Protein AF-K2LI45-F1 (afdb_monomer)

Radius of gyration: 27.93 Å; Cα contacts (8 Å, |Δi|>4): 278; chains: 1; bounding box: 82×64×70 Å

Organism: NCBI:txid391937

Structure (mmCIF, N/CA/C/O backbone):
data_AF-K2LI45-F1
#
_entry.id   AF-K2LI45-F1
#
loop_
_atom_site.group_PDB
_atom_site.id
_atom_site.type_symbol
_atom_site.label_atom_id
_atom_site.label_alt_id
_atom_site.label_comp_id
_atom_site.label_asym_id
_atom_site.label_entity_id
_atom_site.label_seq_id
_atom_site.pdbx_PDB_ins_code
_atom_site.Cartn_x
_atom_site.Cartn_y
_atom_site.Cartn_z
_atom_site.occupancy
_atom_site.B_iso_or_equiv
_atom_site.auth_seq_id
_atom_site.auth_comp_id
_atom_site.auth_asym_id
_atom_site.auth_atom_id
_atom_site.pdbx_PDB_model_num
ATOM 1 N N . MET A 1 1 ? 43.483 -13.822 -8.478 1.00 42.50 1 MET A N 1
ATOM 2 C CA . MET A 1 1 ? 43.688 -13.725 -7.018 1.00 42.50 1 MET A CA 1
ATOM 3 C C . MET A 1 1 ? 42.742 -12.624 -6.559 1.00 42.50 1 MET A C 1
ATOM 5 O O . MET A 1 1 ? 42.928 -11.508 -7.002 1.00 42.50 1 MET A O 1
ATOM 9 N N . ASP A 1 2 ? 41.625 -12.842 -5.879 1.00 36.06 2 ASP A N 1
ATOM 10 C CA . ASP A 1 2 ? 41.188 -13.975 -5.076 1.00 36.06 2 ASP A CA 1
ATOM 11 C C . ASP A 1 2 ? 39.650 -14.062 -5.141 1.00 36.06 2 ASP A C 1
ATOM 13 O O . ASP A 1 2 ? 38.959 -13.044 -5.095 1.00 36.06 2 ASP A O 1
ATOM 17 N N . ARG A 1 3 ? 39.119 -15.267 -5.351 1.00 42.50 3 ARG A N 1
ATOM 18 C CA . ARG A 1 3 ? 37.714 -15.542 -5.699 1.00 42.50 3 ARG A CA 1
ATOM 19 C C . ARG A 1 3 ? 37.181 -16.579 -4.716 1.00 42.50 3 ARG A C 1
ATOM 21 O O . ARG A 1 3 ? 36.898 -17.698 -5.115 1.00 42.50 3 ARG A O 1
ATOM 28 N N . GLN A 1 4 ? 37.097 -16.236 -3.434 1.00 45.12 4 GLN A N 1
ATOM 29 C CA . GLN A 1 4 ? 36.598 -17.133 -2.386 1.00 45.12 4 GLN A CA 1
ATOM 30 C C . GLN A 1 4 ? 36.181 -16.311 -1.163 1.00 45.12 4 GLN A C 1
ATOM 32 O O . GLN A 1 4 ? 37.028 -15.956 -0.357 1.00 45.12 4 GLN A O 1
ATOM 37 N N . THR A 1 5 ? 34.894 -15.953 -1.061 1.00 46.25 5 THR A N 1
ATOM 38 C CA . THR A 1 5 ? 34.147 -15.660 0.193 1.00 46.25 5 THR A CA 1
ATOM 39 C C . THR A 1 5 ? 32.816 -14.983 -0.146 1.00 46.25 5 THR A C 1
ATOM 41 O O . THR A 1 5 ? 32.661 -13.782 0.025 1.00 46.25 5 THR A O 1
ATOM 44 N N . ARG A 1 6 ? 31.839 -15.735 -0.673 1.00 42.12 6 ARG A N 1
ATOM 45 C CA . ARG A 1 6 ? 30.402 -15.362 -0.657 1.00 42.12 6 ARG A CA 1
ATOM 46 C C . ARG A 1 6 ? 29.545 -16.529 -1.157 1.00 42.12 6 ARG A C 1
ATOM 48 O O . ARG A 1 6 ? 28.878 -16.461 -2.177 1.00 42.12 6 ARG A O 1
ATOM 55 N N . THR A 1 7 ? 29.595 -17.634 -0.425 1.00 41.12 7 THR A N 1
ATOM 56 C CA . THR A 1 7 ? 28.700 -18.787 -0.606 1.00 41.12 7 THR A CA 1
ATOM 57 C C . THR A 1 7 ? 28.391 -19.383 0.764 1.00 41.12 7 THR A C 1
ATOM 59 O O . THR A 1 7 ? 28.835 -20.474 1.098 1.00 41.12 7 THR A O 1
ATOM 62 N N . ALA A 1 8 ? 27.670 -18.637 1.601 1.00 38.12 8 ALA A N 1
ATOM 63 C CA . ALA A 1 8 ? 27.188 -19.142 2.886 1.00 38.12 8 ALA A CA 1
ATOM 64 C C . ALA A 1 8 ? 25.948 -18.365 3.358 1.00 38.12 8 ALA A C 1
ATOM 66 O O . ALA A 1 8 ? 26.015 -17.612 4.321 1.00 38.12 8 ALA A O 1
ATOM 67 N N . SER A 1 9 ? 24.815 -18.514 2.667 1.00 48.66 9 SER A N 1
ATOM 68 C CA . SER A 1 9 ? 23.511 -18.089 3.221 1.00 48.66 9 SER A CA 1
ATOM 69 C C . SER A 1 9 ? 22.272 -18.743 2.586 1.00 48.66 9 SER A C 1
ATOM 71 O O . SER A 1 9 ? 21.160 -18.464 3.018 1.00 48.66 9 SER A O 1
ATOM 73 N N . ALA A 1 10 ? 22.413 -19.664 1.623 1.00 40.25 10 ALA A N 1
ATOM 74 C CA . ALA A 1 10 ? 21.271 -20.192 0.858 1.00 40.25 10 ALA A CA 1
ATOM 75 C C . ALA A 1 10 ? 20.815 -21.627 1.217 1.00 40.25 10 ALA A C 1
ATOM 77 O O . ALA A 1 10 ? 19.995 -22.201 0.504 1.00 40.25 10 ALA A O 1
ATOM 78 N N . GLN A 1 11 ? 21.303 -22.248 2.297 1.00 42.19 11 GLN A N 1
ATOM 79 C CA . GLN A 1 11 ? 20.979 -23.655 2.602 1.00 42.19 11 GLN A CA 1
ATOM 80 C C . GLN A 1 11 ? 20.670 -23.917 4.083 1.00 42.19 11 GLN A C 1
ATOM 82 O O . GLN A 1 11 ? 21.385 -24.665 4.741 1.00 42.19 11 GLN A O 1
ATOM 87 N N . THR A 1 12 ? 19.556 -23.383 4.602 1.00 43.78 12 THR A N 1
ATOM 88 C CA . THR A 1 12 ? 19.049 -23.849 5.915 1.00 43.78 12 THR A CA 1
ATOM 89 C C . THR A 1 12 ? 17.526 -23.831 6.106 1.00 43.78 12 THR A C 1
ATOM 91 O O . THR A 1 12 ? 17.060 -23.916 7.236 1.00 43.78 12 THR A O 1
ATOM 94 N N . TRP A 1 13 ? 16.718 -23.817 5.037 1.00 38.09 13 TRP A N 1
ATOM 95 C CA . TRP A 1 13 ? 15.240 -23.807 5.145 1.00 38.09 13 TRP A CA 1
ATOM 96 C C . TRP A 1 13 ? 14.537 -25.134 4.807 1.00 38.09 13 TRP A C 1
ATOM 98 O O . TRP A 1 13 ? 13.330 -25.178 4.588 1.00 38.09 13 TRP A O 1
ATOM 108 N N . ARG A 1 14 ? 15.256 -26.262 4.809 1.00 48.00 14 ARG A N 1
ATOM 109 C CA . ARG A 1 14 ? 14.656 -27.602 4.670 1.00 48.00 14 ARG A CA 1
ATOM 110 C C . ARG A 1 14 ? 15.162 -28.531 5.761 1.00 48.00 14 ARG A C 1
ATOM 112 O O . ARG A 1 14 ? 16.164 -29.203 5.551 1.00 48.00 14 ARG A O 1
ATOM 119 N N . ARG A 1 15 ? 14.474 -28.564 6.907 1.00 47.09 15 ARG A N 1
ATOM 120 C CA . ARG A 1 15 ? 14.359 -29.711 7.840 1.00 47.09 15 ARG A CA 1
ATOM 121 C C . ARG A 1 15 ? 13.670 -29.246 9.124 1.00 47.09 15 ARG A C 1
ATOM 123 O O . ARG A 1 15 ? 14.333 -28.731 10.014 1.00 47.09 15 ARG A O 1
ATOM 130 N N . ARG A 1 16 ? 12.352 -29.457 9.210 1.00 46.34 16 ARG A N 1
ATOM 131 C CA . ARG A 1 16 ? 11.598 -29.774 10.445 1.00 46.34 16 ARG A CA 1
ATOM 132 C C . ARG A 1 16 ? 10.117 -29.995 10.101 1.00 46.34 16 ARG A C 1
ATOM 134 O O . ARG A 1 16 ? 9.239 -29.249 10.502 1.00 46.34 16 ARG A O 1
ATOM 141 N N . ALA A 1 17 ? 9.850 -31.053 9.341 1.00 43.34 17 ALA A N 1
ATOM 142 C CA . ALA A 1 17 ? 8.551 -31.719 9.350 1.00 43.34 17 ALA A CA 1
ATOM 143 C C . ALA A 1 17 ? 8.775 -33.051 10.068 1.00 43.34 17 ALA A C 1
ATOM 145 O O . ALA A 1 17 ? 9.397 -33.960 9.525 1.00 43.34 17 ALA A O 1
ATOM 146 N N . GLY A 1 18 ? 8.397 -33.109 11.342 1.00 44.03 18 GLY A N 1
ATOM 147 C CA . GLY A 1 18 ? 8.717 -34.234 12.214 1.00 44.03 18 GLY A CA 1
ATOM 148 C C . GLY A 1 18 ? 8.020 -34.120 13.560 1.00 44.03 18 GLY A C 1
ATOM 149 O O . GLY A 1 18 ? 8.682 -34.028 14.585 1.00 44.03 18 GLY A O 1
ATOM 150 N N . LEU A 1 19 ? 6.688 -34.104 13.549 1.00 42.94 19 LEU A N 1
ATOM 151 C CA . LEU A 1 19 ? 5.857 -34.333 14.733 1.00 42.94 19 LEU A CA 1
ATOM 152 C C . LEU A 1 19 ? 4.741 -35.314 14.351 1.00 42.94 19 LEU A C 1
ATOM 154 O O . LEU A 1 19 ? 3.604 -34.937 14.101 1.00 42.94 19 LEU A O 1
ATOM 158 N N . SER A 1 20 ? 5.100 -36.595 14.258 1.00 48.91 20 SER A N 1
ATOM 159 C CA . SER A 1 20 ? 4.149 -37.705 14.366 1.00 48.91 20 SER A CA 1
ATOM 160 C C . SER A 1 20 ? 4.170 -38.183 15.809 1.00 48.91 20 SER A C 1
ATOM 162 O O . SER A 1 20 ? 5.209 -38.643 16.277 1.00 48.91 20 SER A O 1
ATOM 164 N N . GLY A 1 21 ? 3.048 -38.078 16.521 1.00 47.72 21 GLY A N 1
ATOM 165 C CA . GLY A 1 21 ? 2.967 -38.682 17.848 1.00 47.72 21 GLY A CA 1
ATOM 166 C C . GLY A 1 21 ? 1.869 -38.182 18.774 1.00 47.72 21 GLY A C 1
ATOM 167 O O . GLY A 1 21 ? 2.140 -38.006 19.958 1.00 47.72 21 GLY A O 1
ATOM 168 N N . THR A 1 22 ? 0.636 -37.992 18.306 1.00 45.41 22 THR A N 1
ATOM 169 C CA . THR A 1 22 ? -0.512 -37.851 19.217 1.00 45.41 22 THR A CA 1
ATOM 170 C C . THR A 1 22 ? -1.196 -39.200 19.393 1.00 45.41 22 THR A C 1
ATOM 172 O O . THR A 1 22 ? -1.846 -39.741 18.503 1.00 45.41 22 THR A O 1
ATOM 175 N N . ARG A 1 23 ? -0.974 -39.765 20.581 1.00 53.16 23 ARG A N 1
ATOM 176 C CA . ARG A 1 23 ? -1.551 -41.013 21.077 1.00 53.16 23 ARG A CA 1
ATOM 177 C C . ARG A 1 23 ? -3.076 -40.884 21.144 1.00 53.16 23 ARG A C 1
ATOM 179 O O . ARG A 1 23 ? -3.597 -39.972 21.780 1.00 53.16 23 ARG A O 1
ATOM 186 N N . LEU A 1 24 ? -3.775 -41.829 20.519 1.00 50.62 24 LEU A N 1
ATOM 187 C CA . LEU A 1 24 ? -5.219 -42.026 20.639 1.00 50.62 24 LEU A CA 1
ATOM 188 C C . LEU A 1 24 ? -5.569 -42.404 22.086 1.00 50.62 24 LEU A C 1
ATOM 190 O O . LEU A 1 24 ? -5.305 -43.524 22.526 1.00 50.62 24 LEU A O 1
ATOM 194 N N . PHE A 1 25 ? -6.190 -41.485 22.826 1.00 42.28 25 PHE A N 1
ATOM 195 C CA . PHE A 1 25 ? -6.854 -41.817 24.084 1.00 42.28 25 PHE A CA 1
ATOM 196 C C . PHE A 1 25 ? -8.149 -42.576 23.784 1.00 42.28 25 PHE A C 1
ATOM 198 O O . PHE A 1 25 ? -9.165 -42.017 23.374 1.00 42.28 25 PHE A O 1
ATOM 205 N N . ARG A 1 26 ? -8.091 -43.893 23.986 1.00 47.94 26 ARG A N 1
ATOM 206 C CA . ARG A 1 26 ? -9.226 -44.813 23.929 1.00 47.94 26 ARG A CA 1
ATOM 207 C C . ARG A 1 26 ? -10.028 -44.664 25.225 1.00 47.94 26 ARG A C 1
ATOM 209 O O . ARG A 1 26 ? -9.699 -45.277 26.236 1.00 47.94 26 ARG A O 1
ATOM 216 N N . CYS A 1 27 ? -11.061 -43.828 25.209 1.00 43.53 27 CYS A N 1
ATOM 217 C CA . CYS A 1 27 ? -11.988 -43.715 26.332 1.00 43.53 27 CYS A CA 1
ATOM 218 C C . CYS A 1 27 ? -12.948 -44.917 26.301 1.00 43.53 27 CYS A C 1
ATOM 220 O O . CYS A 1 27 ? -13.800 -45.033 25.419 1.00 43.53 27 CYS A O 1
ATOM 222 N N . SER A 1 28 ? -12.744 -45.860 27.222 1.00 50.03 28 SER A N 1
ATOM 223 C CA . SER A 1 28 ? -13.580 -47.048 27.388 1.00 50.03 28 SER A CA 1
ATOM 224 C C . SER A 1 28 ? -14.873 -46.677 28.119 1.00 50.03 28 SER A C 1
ATOM 226 O O . SER A 1 28 ? -14.850 -46.153 29.229 1.00 50.03 28 SER A O 1
ATOM 228 N N . ARG A 1 29 ? -16.022 -46.942 27.488 1.00 44.72 29 ARG A N 1
ATOM 229 C CA . ARG A 1 29 ? -17.333 -46.889 28.145 1.00 44.72 29 ARG A CA 1
ATOM 230 C C . ARG A 1 29 ? -17.524 -48.190 28.924 1.00 44.72 29 ARG A C 1
ATOM 232 O O . ARG A 1 29 ? -17.578 -49.253 28.312 1.00 44.72 29 ARG A O 1
ATOM 239 N N . ARG A 1 30 ? -17.643 -48.110 30.252 1.00 52.34 30 ARG A N 1
ATOM 240 C CA . ARG A 1 30 ? -18.268 -49.166 31.062 1.00 52.34 30 ARG A CA 1
ATOM 241 C C . ARG A 1 30 ? -19.729 -48.805 31.307 1.00 52.34 30 ARG A C 1
ATOM 243 O O . ARG A 1 30 ? -20.032 -47.686 31.714 1.00 52.34 30 ARG A O 1
ATOM 250 N N . ALA A 1 31 ? -20.584 -49.781 31.018 1.00 46.19 31 ALA A N 1
ATOM 251 C CA . ALA A 1 31 ? -21.975 -49.885 31.441 1.00 46.19 31 ALA A CA 1
ATOM 252 C C . ALA A 1 31 ? -22.067 -49.672 32.967 1.00 46.19 31 ALA A C 1
ATOM 254 O O . ALA A 1 31 ? -21.177 -50.093 33.700 1.00 46.19 31 ALA A O 1
ATOM 255 N N . ALA A 1 32 ? -22.941 -48.772 33.415 1.00 47.94 32 ALA A N 1
ATOM 256 C CA . ALA A 1 32 ? -24.288 -49.072 33.905 1.00 47.94 32 ALA A CA 1
ATOM 257 C C . ALA A 1 32 ? -24.275 -50.007 35.120 1.00 47.94 32 ALA A C 1
ATOM 259 O O . ALA A 1 32 ? -24.085 -51.204 34.968 1.00 47.94 32 ALA A O 1
ATOM 260 N N . ASP A 1 33 ? -24.560 -49.435 36.289 1.00 43.50 33 ASP A N 1
ATOM 261 C CA . ASP A 1 33 ? -25.320 -50.128 37.320 1.00 43.50 33 ASP A CA 1
ATOM 262 C C . ASP A 1 33 ? -26.310 -49.159 37.963 1.00 43.50 33 ASP A C 1
ATOM 264 O O . ASP A 1 33 ? -26.004 -48.005 38.278 1.00 43.50 33 ASP A O 1
ATOM 268 N N . ALA A 1 34 ? -27.541 -49.651 38.053 1.00 50.59 34 ALA A N 1
ATOM 269 C CA . ALA A 1 34 ? -28.708 -48.987 38.586 1.00 50.59 34 ALA A CA 1
ATOM 270 C C . ALA A 1 34 ? -28.674 -48.997 40.119 1.00 50.59 34 ALA A C 1
ATOM 272 O O . ALA A 1 34 ? -28.373 -50.009 40.745 1.00 50.59 34 ALA A O 1
ATOM 273 N N . GLY A 1 35 ? -29.050 -47.874 40.723 1.00 38.34 35 GLY A N 1
ATOM 274 C CA . GLY A 1 35 ? -29.193 -47.742 42.168 1.00 38.34 35 GLY A CA 1
ATOM 275 C C . GLY A 1 35 ? -30.259 -46.712 42.495 1.00 38.34 35 GLY A C 1
ATOM 276 O O . GLY A 1 35 ? -29.967 -45.538 42.705 1.00 38.34 35 GLY A O 1
ATOM 277 N N . SER A 1 36 ? -31.507 -47.167 42.488 1.00 54.53 36 SER A N 1
ATOM 278 C CA . SER A 1 36 ? -32.697 -46.429 42.895 1.00 54.53 36 SER A CA 1
ATOM 279 C C . SER A 1 36 ? -32.570 -45.893 44.322 1.00 54.53 36 SER A C 1
ATOM 281 O O . SER A 1 36 ? -32.442 -46.663 45.270 1.00 54.53 36 SER A O 1
ATOM 283 N N . ALA A 1 37 ? -32.700 -44.578 44.487 1.00 46.81 37 ALA A N 1
ATOM 284 C CA . ALA A 1 37 ? -33.106 -43.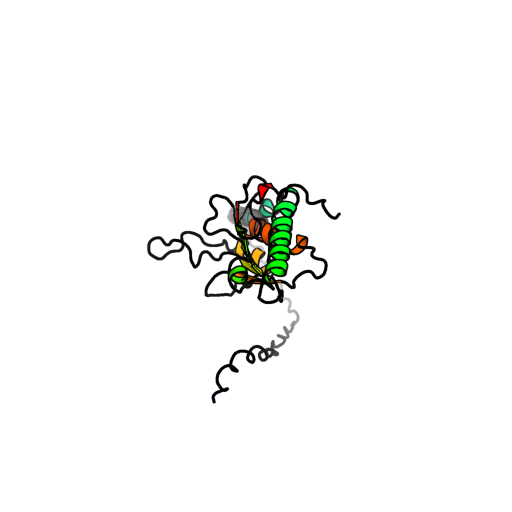974 45.751 1.00 46.81 37 ALA A CA 1
ATOM 285 C C . ALA A 1 37 ? -33.827 -42.649 45.479 1.00 46.81 37 ALA A C 1
ATOM 287 O O . ALA A 1 37 ? -33.230 -41.574 45.425 1.00 46.81 37 ALA A O 1
ATOM 288 N N . THR A 1 38 ? -35.142 -42.732 45.309 1.00 50.00 38 THR A N 1
ATOM 289 C CA . THR A 1 38 ? -36.057 -41.592 45.330 1.00 50.00 38 THR A CA 1
ATOM 290 C C . THR A 1 38 ? -36.029 -40.964 46.724 1.00 50.00 38 THR A C 1
ATOM 292 O O . THR A 1 38 ? -36.764 -41.363 47.624 1.00 50.00 38 THR A O 1
ATOM 295 N N . ARG A 1 39 ? -35.174 -39.955 46.923 1.00 50.12 39 ARG A N 1
ATOM 296 C CA . ARG A 1 39 ? -35.353 -38.977 48.001 1.00 50.12 39 ARG A CA 1
ATOM 297 C C . ARG A 1 39 ? -36.056 -37.762 47.424 1.00 50.12 39 ARG A C 1
ATOM 299 O O . ARG A 1 39 ? -35.480 -37.004 46.650 1.00 50.12 39 ARG A O 1
ATOM 306 N N . VAL A 1 40 ? -37.306 -37.579 47.832 1.00 52.41 40 VAL A N 1
ATOM 307 C CA . VAL A 1 40 ? -38.058 -36.340 47.627 1.00 52.41 40 VAL A CA 1
ATOM 308 C C . VAL A 1 40 ? -37.400 -35.261 48.490 1.00 52.41 40 VAL A C 1
ATOM 310 O O . VAL A 1 40 ? -37.706 -35.107 49.671 1.00 52.41 40 VAL A O 1
ATOM 313 N N . ALA A 1 41 ? -36.433 -34.548 47.914 1.00 49.97 41 ALA A N 1
ATOM 314 C CA . ALA A 1 41 ? -35.865 -33.357 48.521 1.00 49.97 41 ALA A CA 1
ATOM 315 C C . ALA A 1 41 ? -36.888 -32.223 48.395 1.00 49.97 41 ALA A C 1
ATOM 317 O O . ALA A 1 41 ? -37.203 -31.762 47.298 1.00 49.97 41 ALA A O 1
ATOM 318 N N . ARG A 1 42 ? -37.431 -31.791 49.538 1.00 52.75 42 ARG A N 1
ATOM 319 C CA . ARG A 1 42 ? -38.238 -30.572 49.645 1.00 52.75 42 ARG A CA 1
ATOM 320 C C . ARG A 1 42 ? -37.449 -29.404 49.049 1.00 52.75 42 ARG A C 1
ATOM 322 O O . ARG A 1 42 ? -36.346 -29.105 49.500 1.00 52.75 42 ARG A O 1
ATOM 329 N N . ALA A 1 43 ? -38.031 -28.758 48.043 1.00 47.25 43 ALA A N 1
ATOM 330 C CA . ALA A 1 43 ? -37.485 -27.569 47.411 1.00 47.25 43 ALA A CA 1
ATOM 331 C C . ALA A 1 43 ? -37.364 -26.438 48.443 1.00 47.25 43 ALA A C 1
ATOM 333 O O . ALA A 1 43 ? -38.361 -25.864 48.879 1.00 47.25 43 ALA A O 1
ATOM 334 N N . ALA A 1 44 ? -36.129 -26.125 48.832 1.00 51.38 44 ALA A N 1
ATOM 335 C CA . ALA A 1 44 ? -35.824 -24.911 49.568 1.00 51.38 44 ALA A CA 1
ATOM 336 C C . ALA A 1 44 ? -36.019 -23.693 48.636 1.00 51.38 44 ALA A C 1
ATOM 338 O O . ALA A 1 44 ? -35.548 -23.718 47.493 1.00 51.38 44 ALA A O 1
ATOM 339 N N . PRO A 1 45 ? -36.659 -22.601 49.092 1.00 44.94 45 PRO A N 1
ATOM 340 C CA . PRO A 1 45 ? -37.028 -21.452 48.253 1.00 44.94 45 PRO A CA 1
ATOM 341 C C . PRO A 1 45 ? -35.848 -20.566 47.783 1.00 44.94 45 PRO A C 1
ATOM 343 O O . PRO A 1 45 ? -36.067 -19.475 47.264 1.00 44.94 45 PRO A O 1
ATOM 346 N N . GLY A 1 46 ? -34.593 -21.016 47.909 1.00 45.53 46 GLY A N 1
ATOM 347 C CA . GLY A 1 46 ? -33.394 -20.240 47.551 1.00 45.53 46 GLY A CA 1
ATOM 348 C C . GLY A 1 46 ? -32.902 -20.384 46.102 1.00 45.53 46 GLY A C 1
ATOM 349 O O . GLY A 1 46 ? -32.186 -19.515 45.610 1.00 45.53 46 GLY A O 1
ATOM 350 N N . PHE A 1 47 ? -33.293 -21.441 45.381 1.00 47.03 47 PHE A N 1
ATOM 351 C CA . PHE A 1 47 ? -32.675 -21.786 44.086 1.00 47.03 47 PHE A CA 1
ATOM 352 C C . PHE A 1 47 ? -33.160 -20.968 42.878 1.00 47.03 47 PHE A C 1
ATOM 354 O O . PHE A 1 47 ? -32.514 -20.977 41.832 1.00 47.03 47 PHE A O 1
ATOM 361 N N . ARG A 1 48 ? -34.260 -20.212 43.001 1.00 49.00 48 ARG A N 1
ATOM 362 C CA . ARG A 1 48 ? -34.795 -19.411 41.882 1.00 49.00 48 ARG A CA 1
ATOM 363 C C . ARG A 1 48 ? -33.971 -18.157 41.568 1.00 49.00 48 ARG A C 1
ATOM 365 O O . ARG A 1 48 ? -33.997 -17.698 40.433 1.00 49.00 48 ARG A O 1
ATOM 372 N N . ARG A 1 49 ? -33.214 -17.618 42.533 1.00 51.34 49 ARG A N 1
ATOM 373 C CA . ARG A 1 49 ? -32.391 -16.409 42.324 1.00 51.34 49 ARG A CA 1
ATOM 374 C C . ARG A 1 49 ? -31.045 -16.705 41.649 1.00 51.34 49 ARG A C 1
ATOM 376 O O . ARG A 1 49 ? -30.574 -15.892 40.867 1.00 51.34 49 ARG A O 1
ATOM 383 N N . LEU A 1 50 ? -30.466 -17.884 41.883 1.00 49.44 50 LEU A N 1
ATOM 384 C CA . LEU A 1 50 ? -29.183 -18.291 41.290 1.00 49.44 50 LEU A CA 1
ATOM 385 C C . LEU A 1 50 ? -29.294 -18.646 39.799 1.00 49.44 50 LEU A C 1
ATOM 387 O O . LEU A 1 50 ? -28.410 -18.295 39.024 1.00 49.44 50 LEU A O 1
ATOM 391 N N . ALA A 1 51 ? -30.398 -19.270 39.376 1.00 51.59 51 ALA A N 1
ATOM 392 C CA . ALA A 1 51 ? -30.620 -19.611 37.968 1.00 51.59 51 ALA A CA 1
ATOM 393 C C . ALA A 1 51 ? -30.780 -18.366 37.069 1.00 51.59 51 ALA A C 1
ATOM 395 O O . ALA A 1 51 ? -30.294 -18.353 35.940 1.00 51.59 51 ALA A O 1
ATOM 396 N N . ALA A 1 52 ? -31.400 -17.298 37.587 1.00 56.22 52 ALA A N 1
ATOM 397 C CA . ALA A 1 52 ? -31.560 -16.035 36.867 1.00 56.22 52 ALA A CA 1
ATOM 398 C C . ALA A 1 52 ? -30.219 -15.303 36.657 1.00 56.22 52 ALA A C 1
ATOM 400 O O . ALA A 1 52 ? -29.973 -14.778 35.574 1.00 56.22 52 ALA A O 1
ATOM 401 N N . CYS A 1 53 ? -29.322 -15.323 37.652 1.00 54.41 53 CYS A N 1
ATOM 402 C CA . CYS A 1 53 ? -27.999 -14.699 37.532 1.00 54.41 53 CYS A CA 1
ATOM 403 C C . CYS A 1 53 ? -27.095 -15.416 36.517 1.00 54.41 53 CYS A C 1
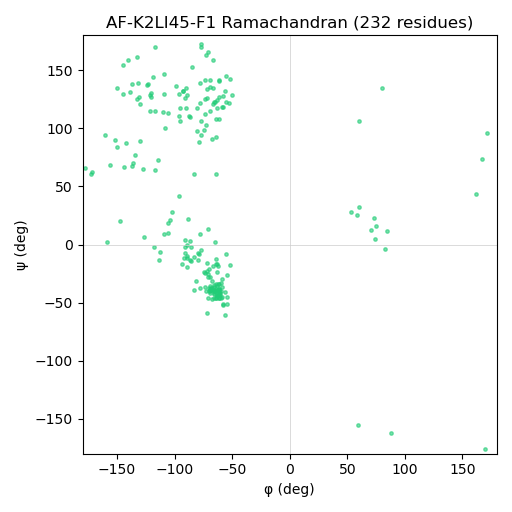ATOM 405 O O . CYS A 1 53 ? -26.370 -14.760 35.772 1.00 54.41 53 CYS A O 1
ATOM 407 N N . VAL A 1 54 ? -27.156 -16.751 36.450 1.00 60.03 54 VAL A N 1
ATOM 408 C CA . VAL A 1 54 ? -26.362 -17.539 35.489 1.00 60.03 54 VAL A CA 1
ATOM 409 C C . VAL A 1 54 ? -26.850 -17.324 34.052 1.00 60.03 54 VAL A C 1
ATOM 411 O O . VAL A 1 54 ? -26.032 -17.158 33.150 1.00 60.03 54 VAL A O 1
ATOM 414 N N . ALA A 1 55 ? -28.167 -17.253 33.833 1.00 60.00 55 ALA A N 1
ATOM 415 C CA . ALA A 1 55 ? -28.733 -16.966 32.513 1.00 60.00 55 ALA A CA 1
ATOM 416 C C . ALA A 1 55 ? -28.371 -15.554 32.011 1.00 60.00 55 ALA A C 1
ATOM 418 O O . ALA A 1 55 ? -28.057 -15.383 30.834 1.00 60.00 55 ALA A O 1
ATOM 419 N N . LEU A 1 56 ? -28.342 -14.558 32.905 1.00 60.34 56 LEU A N 1
ATOM 420 C CA . LEU A 1 56 ? -27.945 -13.189 32.562 1.00 60.34 56 LEU A CA 1
ATOM 421 C C . LEU A 1 56 ? -26.448 -13.092 32.209 1.00 60.34 56 LEU A C 1
ATOM 423 O O . LEU A 1 56 ? -26.084 -12.410 31.254 1.00 60.34 56 LEU A O 1
ATOM 427 N N . ALA A 1 57 ? -25.584 -13.815 32.930 1.00 60.47 57 ALA A N 1
ATOM 428 C CA . ALA A 1 57 ? -24.147 -13.857 32.651 1.00 60.47 57 ALA A CA 1
ATOM 429 C C . ALA A 1 57 ? -23.825 -14.516 31.294 1.00 60.47 57 ALA A C 1
ATOM 431 O O . ALA A 1 57 ? -22.971 -14.028 30.557 1.00 60.47 57 ALA A O 1
ATOM 432 N N . LEU A 1 58 ? -24.542 -15.584 30.927 1.00 59.84 58 LEU A N 1
ATOM 433 C CA . LEU A 1 58 ? -24.401 -16.241 29.620 1.00 59.84 58 LEU A CA 1
ATOM 434 C C . LEU A 1 58 ? -24.897 -15.364 28.458 1.00 59.84 58 LEU A C 1
ATOM 436 O O . LEU A 1 58 ? -24.258 -15.338 27.408 1.00 59.84 58 LEU A O 1
ATOM 440 N N . ALA A 1 59 ? -25.983 -14.606 28.649 1.00 59.78 59 ALA A N 1
ATOM 441 C CA . ALA A 1 59 ? -26.473 -13.657 27.646 1.00 59.78 59 ALA A CA 1
ATOM 442 C C . ALA A 1 59 ? -25.491 -12.491 27.413 1.00 59.78 59 ALA A C 1
ATOM 444 O O . ALA A 1 59 ? -25.298 -12.062 26.277 1.00 59.78 59 ALA A O 1
ATOM 445 N N . LEU A 1 60 ? -24.817 -12.021 28.469 1.00 59.06 60 LEU A N 1
ATOM 446 C CA . LEU A 1 60 ? -23.781 -10.991 28.364 1.00 59.06 60 LEU A CA 1
ATOM 447 C C . LEU A 1 60 ? -22.519 -11.500 27.648 1.00 59.06 60 LEU A C 1
ATOM 449 O O . LEU A 1 60 ? -21.968 -10.774 26.828 1.00 59.06 60 LEU A O 1
ATOM 453 N N . LEU A 1 61 ? -22.086 -12.749 27.869 1.00 58.34 61 LEU A N 1
ATOM 454 C CA . LEU A 1 61 ? -20.940 -13.316 27.135 1.00 58.34 61 LEU A CA 1
ATOM 455 C C . LEU A 1 61 ? -21.220 -13.523 25.634 1.00 58.34 61 LEU A C 1
ATOM 457 O O . LEU A 1 61 ? -20.309 -13.381 24.817 1.00 58.34 61 LEU A O 1
ATOM 461 N N . ALA A 1 62 ? -22.466 -13.819 25.253 1.00 56.91 62 ALA A N 1
ATOM 462 C CA . ALA A 1 62 ? -22.853 -13.946 23.846 1.00 56.91 62 ALA A CA 1
ATOM 463 C C . ALA A 1 62 ? -22.837 -12.595 23.100 1.00 56.91 62 ALA A C 1
ATOM 465 O O . ALA A 1 62 ? -22.559 -12.554 21.906 1.00 56.91 62 ALA A O 1
ATOM 466 N N . ALA A 1 63 ? -23.064 -11.477 23.798 1.00 56.25 63 ALA A N 1
ATOM 467 C CA . ALA A 1 63 ? -22.993 -10.141 23.199 1.00 56.25 63 ALA A CA 1
ATOM 468 C C . ALA A 1 63 ? -21.549 -9.662 22.941 1.00 56.25 63 ALA A C 1
ATOM 470 O O . ALA A 1 63 ? -21.327 -8.836 22.060 1.00 56.25 63 ALA A O 1
ATOM 471 N N . LEU A 1 64 ? -20.554 -10.197 23.664 1.00 56.50 64 LEU A N 1
ATOM 472 C CA . LEU A 1 64 ? -19.133 -9.864 23.466 1.00 56.50 64 LEU A CA 1
ATOM 473 C C . LEU A 1 64 ? -18.442 -10.698 22.372 1.00 56.50 64 LEU A C 1
ATOM 475 O O . LEU A 1 64 ? -17.266 -10.481 22.092 1.00 56.50 64 LEU A O 1
ATOM 479 N N . SER A 1 65 ? -19.149 -11.643 21.752 1.00 51.06 65 SER A N 1
ATOM 480 C CA . SER A 1 65 ? -18.627 -12.491 20.670 1.00 51.06 65 SER A CA 1
ATOM 481 C C . SER A 1 65 ? -19.143 -12.083 19.287 1.00 51.06 65 SER A C 1
ATOM 483 O O . SER A 1 65 ? -19.079 -12.873 18.345 1.00 51.06 65 SER A O 1
ATOM 485 N N . ALA A 1 66 ? -19.613 -10.840 19.136 1.00 54.38 66 ALA A N 1
ATOM 486 C CA . ALA A 1 66 ? -19.848 -10.273 17.817 1.00 54.38 66 ALA A CA 1
ATOM 487 C C . ALA A 1 66 ? -18.501 -10.186 17.069 1.00 54.38 66 ALA A C 1
ATOM 489 O O . ALA A 1 66 ? -17.590 -9.498 17.540 1.00 54.38 66 ALA A O 1
ATOM 490 N N . PRO A 1 67 ? -18.331 -10.888 15.934 1.00 50.25 67 PRO A N 1
ATOM 491 C CA . PRO A 1 67 ? -17.145 -10.717 15.111 1.00 50.25 67 PRO A CA 1
ATOM 492 C C . PRO A 1 67 ? -17.097 -9.262 14.632 1.00 50.25 67 PRO A C 1
ATOM 494 O O . PRO A 1 67 ? -18.138 -8.684 14.318 1.00 50.25 67 PRO A O 1
ATOM 497 N N . SER A 1 68 ? -15.901 -8.671 14.584 1.00 53.84 68 SER A N 1
ATOM 498 C CA . SER A 1 68 ? -15.628 -7.314 14.082 1.00 53.84 68 SER A CA 1
ATOM 499 C C . SER A 1 68 ? -15.938 -7.161 12.582 1.00 53.84 68 SER A C 1
ATOM 501 O O . SER A 1 68 ? -15.056 -6.844 11.790 1.00 53.84 68 SER A O 1
ATOM 503 N N . ALA A 1 69 ? -17.188 -7.372 12.172 1.00 50.34 69 ALA A N 1
ATOM 504 C CA . ALA A 1 69 ? -17.664 -7.146 10.810 1.00 50.34 69 ALA A CA 1
ATOM 505 C C . ALA A 1 69 ? -17.558 -5.663 10.404 1.00 50.34 69 ALA A C 1
ATOM 507 O O . ALA A 1 69 ? -17.385 -5.362 9.231 1.00 50.34 69 ALA A O 1
ATOM 508 N N . ALA A 1 70 ? -17.534 -4.748 11.379 1.00 51.03 70 ALA A N 1
ATOM 509 C CA . ALA A 1 70 ? -17.427 -3.307 11.153 1.00 51.03 70 ALA A CA 1
ATOM 510 C C . ALA A 1 70 ? -16.109 -2.845 10.488 1.00 51.03 70 ALA A C 1
ATOM 512 O O . ALA A 1 70 ? -16.026 -1.697 10.068 1.00 51.03 70 ALA A O 1
ATOM 513 N N . LEU A 1 71 ? -15.076 -3.697 10.400 1.00 54.06 71 LEU A N 1
ATOM 514 C CA . LEU A 1 71 ? -13.834 -3.387 9.667 1.00 54.06 71 LEU A CA 1
ATOM 515 C C . LEU A 1 71 ? -13.848 -3.858 8.204 1.00 54.06 71 LEU A C 1
ATOM 517 O O . LEU A 1 71 ? -12.948 -3.491 7.458 1.00 54.06 71 LEU A O 1
ATOM 521 N N . ALA A 1 72 ? -14.821 -4.681 7.801 1.00 58.25 72 ALA A N 1
ATOM 522 C CA . ALA A 1 72 ? -14.968 -5.131 6.415 1.00 58.25 72 ALA A CA 1
ATOM 523 C C . ALA A 1 72 ? -15.927 -4.243 5.603 1.00 58.25 72 ALA A C 1
ATOM 525 O O . ALA A 1 72 ? -15.916 -4.294 4.372 1.00 58.25 72 ALA A O 1
ATOM 526 N N . ASP A 1 73 ? -16.742 -3.431 6.280 1.00 69.62 73 ASP A N 1
ATOM 527 C CA . ASP A 1 73 ? -17.672 -2.515 5.631 1.00 69.62 73 ASP A CA 1
ATOM 528 C C . ASP A 1 73 ? -16.906 -1.448 4.831 1.00 69.62 73 ASP A C 1
ATOM 530 O O . ASP A 1 73 ? -16.078 -0.704 5.359 1.00 69.62 73 ASP A O 1
ATOM 534 N N . GLY A 1 74 ? -17.196 -1.365 3.530 1.00 86.44 74 GLY A N 1
ATOM 535 C CA . GLY A 1 74 ? -16.647 -0.339 2.640 1.00 86.44 74 GLY A CA 1
ATOM 536 C C . GLY A 1 74 ? -15.266 -0.641 2.049 1.00 86.44 74 GLY A C 1
ATOM 537 O O . GLY A 1 74 ? -14.672 0.256 1.445 1.00 86.44 74 GLY A O 1
ATOM 538 N N . ILE A 1 75 ? -14.747 -1.871 2.173 1.00 93.31 75 ILE A N 1
ATOM 539 C CA . ILE A 1 75 ? -13.486 -2.245 1.509 1.00 93.31 75 ILE A CA 1
ATOM 540 C C . ILE A 1 75 ? -13.590 -2.134 -0.014 1.00 93.31 75 ILE A C 1
ATOM 542 O O . ILE A 1 75 ? -12.654 -1.658 -0.648 1.00 93.31 75 ILE A O 1
ATOM 546 N N . ASP A 1 76 ? -14.724 -2.514 -0.600 1.00 93.81 76 ASP A N 1
ATOM 547 C CA . ASP A 1 76 ? -14.919 -2.455 -2.050 1.00 93.81 76 ASP A CA 1
ATOM 548 C C . ASP A 1 76 ? -14.905 -1.005 -2.550 1.00 93.81 76 ASP A C 1
ATOM 550 O O . ASP A 1 76 ? -14.207 -0.698 -3.514 1.00 93.81 76 ASP A O 1
ATOM 554 N N . ASP A 1 77 ? -15.556 -0.083 -1.833 1.00 93.31 77 ASP A N 1
ATOM 555 C CA . ASP A 1 77 ? -15.511 1.353 -2.140 1.00 93.31 77 ASP A CA 1
ATOM 556 C C . ASP A 1 77 ? -14.100 1.929 -1.961 1.00 93.31 77 ASP A C 1
ATOM 558 O O . ASP A 1 77 ? -13.629 2.740 -2.765 1.00 93.31 77 ASP A O 1
ATOM 562 N N . PHE A 1 78 ? -13.388 1.496 -0.914 1.00 94.56 78 PHE A N 1
ATOM 563 C CA . PHE A 1 78 ? -12.000 1.888 -0.683 1.00 94.56 78 PHE A CA 1
ATOM 564 C C . PHE A 1 78 ? -11.084 1.423 -1.823 1.00 94.56 78 PHE A C 1
ATOM 566 O O . PHE A 1 78 ? -10.248 2.201 -2.291 1.00 94.56 78 PHE A O 1
ATOM 573 N N . LEU A 1 79 ? -11.250 0.186 -2.297 1.00 95.06 79 LEU A N 1
ATOM 574 C CA . LEU A 1 79 ? -10.499 -0.357 -3.427 1.00 95.06 79 LEU A CA 1
ATOM 575 C C . LEU A 1 79 ? -10.872 0.346 -4.731 1.00 95.06 79 LEU A C 1
ATOM 577 O O . LEU A 1 79 ? -9.972 0.784 -5.447 1.00 95.06 79 LEU A O 1
ATOM 581 N N . ALA A 1 80 ? -12.162 0.526 -5.015 1.00 92.69 80 ALA A N 1
ATOM 582 C CA . ALA A 1 80 ? -12.636 1.206 -6.217 1.00 92.69 80 ALA A CA 1
ATOM 583 C C . ALA A 1 80 ? -12.061 2.627 -6.332 1.00 92.69 80 ALA A C 1
ATOM 585 O O . ALA A 1 80 ? -11.621 3.037 -7.405 1.00 92.69 80 ALA A O 1
ATOM 586 N N . ARG A 1 81 ? -11.986 3.359 -5.212 1.00 91.69 81 ARG A N 1
ATOM 587 C CA . ARG A 1 81 ? -11.438 4.721 -5.168 1.00 91.69 81 ARG A CA 1
ATOM 588 C C . ARG A 1 81 ? -9.921 4.782 -5.368 1.00 91.69 81 ARG A C 1
ATOM 590 O O . ARG A 1 81 ? -9.434 5.737 -5.966 1.00 91.69 81 ARG A O 1
ATOM 597 N N . ASN A 1 82 ? -9.167 3.820 -4.831 1.00 93.69 82 ASN A N 1
ATOM 598 C CA . ASN A 1 82 ? -7.715 3.970 -4.661 1.00 93.69 82 ASN A CA 1
ATOM 599 C C . ASN A 1 82 ? -6.856 3.021 -5.513 1.00 93.69 82 ASN A C 1
ATOM 601 O O . ASN A 1 82 ? -5.653 3.246 -5.629 1.00 93.69 82 ASN A O 1
ATOM 605 N N . THR A 1 83 ? -7.427 1.975 -6.120 1.00 94.75 83 THR A N 1
ATOM 606 C CA . THR A 1 83 ? -6.640 0.965 -6.860 1.00 94.75 83 THR A CA 1
ATOM 607 C C . THR A 1 83 ? -5.911 1.566 -8.052 1.00 94.75 83 THR A C 1
ATOM 609 O O . THR A 1 83 ? -4.721 1.310 -8.230 1.00 94.75 83 THR A O 1
ATOM 612 N N . CYS A 1 84 ? -6.595 2.406 -8.831 1.00 92.44 84 CYS A N 1
ATOM 613 C CA . CYS A 1 84 ? -6.009 3.039 -10.008 1.00 92.44 84 CYS A CA 1
ATOM 614 C C . CYS A 1 84 ? -4.723 3.831 -9.703 1.00 92.44 84 CYS A C 1
ATOM 616 O O . CYS A 1 84 ? -3.673 3.454 -10.227 1.00 92.44 84 CYS A O 1
ATOM 618 N N . PRO A 1 85 ? -4.738 4.877 -8.852 1.00 91.75 85 PRO A N 1
ATOM 619 C CA . PRO A 1 85 ? -3.548 5.703 -8.651 1.00 91.75 85 PRO A CA 1
ATOM 620 C C . PRO A 1 85 ? -2.348 4.898 -8.125 1.00 91.75 85 PRO A C 1
ATOM 622 O O . PRO A 1 85 ? -1.210 5.161 -8.513 1.00 91.75 85 PRO A O 1
ATOM 625 N N . VAL A 1 86 ? -2.582 3.866 -7.306 1.00 94.31 86 VAL A N 1
ATOM 626 C CA . VAL A 1 86 ? -1.511 2.984 -6.812 1.00 94.31 86 VAL A CA 1
ATOM 627 C C . VAL A 1 86 ? -0.965 2.079 -7.925 1.00 94.31 86 VAL A C 1
ATOM 629 O O . VAL A 1 86 ? 0.252 1.966 -8.082 1.00 94.31 86 VAL A O 1
ATOM 632 N N . ALA A 1 87 ? -1.836 1.455 -8.725 1.00 93.88 87 ALA A N 1
ATOM 633 C CA . ALA A 1 87 ? -1.427 0.591 -9.834 1.00 93.88 87 ALA A CA 1
ATOM 634 C C . ALA A 1 87 ? -0.680 1.371 -10.927 1.00 93.88 87 ALA A C 1
ATOM 636 O O . ALA A 1 87 ? 0.325 0.895 -11.457 1.00 93.88 87 ALA A O 1
ATOM 637 N N . ALA A 1 88 ? -1.131 2.586 -11.233 1.00 90.56 88 ALA A N 1
ATOM 638 C CA . ALA A 1 88 ? -0.468 3.466 -12.181 1.00 90.56 88 ALA A CA 1
ATOM 639 C C . ALA A 1 88 ? 0.916 3.910 -11.686 1.00 90.56 88 ALA A C 1
ATOM 641 O O . ALA A 1 88 ? 1.876 3.847 -12.453 1.00 90.56 88 ALA A O 1
ATOM 642 N N . GLY A 1 89 ? 1.053 4.251 -10.399 1.00 91.12 89 GLY A N 1
ATOM 643 C CA . GLY A 1 89 ? 2.354 4.545 -9.793 1.00 91.12 89 GLY A CA 1
ATOM 644 C C . GLY A 1 89 ? 3.331 3.369 -9.898 1.00 91.12 89 GLY A C 1
ATOM 645 O O . GLY A 1 89 ? 4.475 3.548 -10.314 1.00 91.12 89 GLY A O 1
ATOM 646 N N . LEU A 1 90 ? 2.868 2.148 -9.606 1.00 93.00 90 LEU A N 1
ATOM 647 C CA . LEU A 1 90 ? 3.657 0.924 -9.796 1.00 93.00 90 LEU A CA 1
ATOM 648 C C . LEU A 1 90 ? 4.081 0.733 -11.262 1.00 93.00 90 LEU A C 1
ATOM 650 O O . LEU A 1 90 ? 5.250 0.460 -11.534 1.00 93.00 90 LEU A O 1
ATOM 654 N N . SER A 1 91 ? 3.160 0.923 -12.210 1.00 91.00 91 SER A N 1
ATOM 655 C CA . SER A 1 91 ? 3.454 0.820 -13.643 1.00 91.00 91 SER A CA 1
ATOM 656 C C . SER A 1 91 ? 4.495 1.849 -14.097 1.00 91.00 91 SER A C 1
ATOM 658 O O . SER A 1 91 ? 5.436 1.497 -14.811 1.00 91.00 91 SER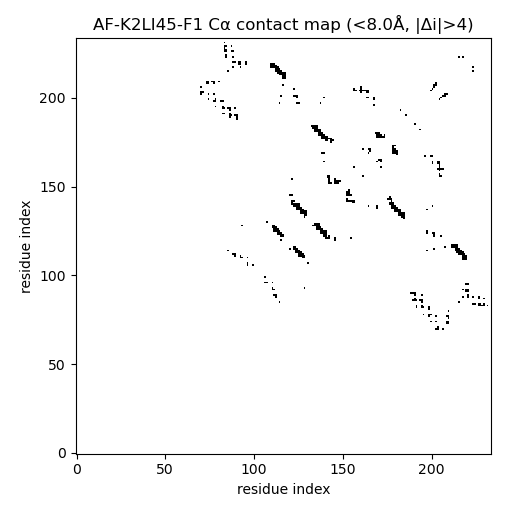 A O 1
ATOM 660 N N . ALA A 1 92 ? 4.380 3.098 -13.641 1.00 87.88 92 ALA A N 1
ATOM 661 C CA . ALA A 1 92 ? 5.323 4.163 -13.961 1.00 87.88 92 ALA A CA 1
ATOM 662 C C . ALA A 1 92 ? 6.733 3.860 -13.430 1.00 87.88 92 ALA A C 1
ATOM 664 O O . ALA A 1 92 ? 7.704 3.978 -14.176 1.00 87.88 92 ALA A O 1
ATOM 665 N N . ILE A 1 93 ? 6.854 3.372 -12.188 1.00 89.25 93 ILE A N 1
ATOM 666 C CA . ILE A 1 93 ? 8.143 2.940 -11.618 1.00 89.25 93 ILE A CA 1
ATOM 667 C C . ILE A 1 93 ? 8.749 1.790 -12.433 1.00 89.25 93 ILE A C 1
ATOM 669 O O . ILE A 1 93 ? 9.951 1.791 -12.714 1.00 89.25 93 ILE A O 1
ATOM 673 N N . ALA A 1 94 ? 7.932 0.806 -12.821 1.00 88.12 94 ALA A N 1
ATOM 674 C CA . ALA A 1 94 ? 8.385 -0.329 -13.619 1.00 88.12 94 ALA A CA 1
ATOM 675 C C . ALA A 1 94 ? 8.935 0.126 -14.981 1.00 88.12 94 ALA A C 1
ATOM 677 O O . ALA A 1 94 ? 10.010 -0.301 -15.397 1.00 88.12 94 ALA A O 1
ATOM 678 N N . GLN A 1 95 ? 8.217 1.024 -15.659 1.00 86.12 95 GLN A N 1
ATOM 679 C CA . GLN A 1 95 ? 8.624 1.587 -16.947 1.00 86.12 95 GLN A CA 1
ATOM 680 C C . GLN A 1 95 ? 9.889 2.443 -16.825 1.00 86.12 95 GLN A C 1
ATOM 682 O O . GLN A 1 95 ? 10.824 2.255 -17.602 1.00 86.12 95 GLN A O 1
ATOM 687 N N . ALA A 1 96 ? 9.953 3.329 -15.827 1.00 82.38 96 ALA A N 1
ATOM 688 C CA . ALA A 1 96 ? 11.121 4.168 -15.571 1.00 82.38 96 ALA A CA 1
ATOM 689 C C . ALA A 1 96 ? 12.377 3.331 -15.279 1.00 82.38 96 ALA A C 1
ATOM 691 O O . ALA A 1 96 ? 13.452 3.646 -15.784 1.00 82.38 96 ALA A O 1
ATOM 692 N N . GLY A 1 97 ? 12.231 2.236 -14.524 1.00 78.06 97 GLY A N 1
ATOM 693 C CA . GLY A 1 97 ? 13.311 1.284 -14.259 1.00 78.06 97 GLY A CA 1
ATOM 694 C C . GLY A 1 97 ? 13.904 0.691 -15.536 1.00 78.06 97 GLY A C 1
ATOM 695 O O . GLY A 1 97 ? 15.101 0.821 -15.767 1.00 78.06 97 GLY A O 1
ATOM 696 N N . ARG A 1 98 ? 13.054 0.156 -16.422 1.00 76.25 98 ARG A N 1
ATOM 697 C CA . ARG A 1 98 ? 13.496 -0.440 -17.696 1.00 76.25 98 ARG A CA 1
ATOM 698 C C . ARG A 1 98 ? 14.204 0.548 -18.621 1.00 76.25 98 ARG A C 1
ATOM 700 O O . ARG A 1 98 ? 15.110 0.168 -19.355 1.00 76.25 98 ARG A O 1
ATOM 707 N N . LEU A 1 99 ? 13.792 1.816 -18.607 1.00 70.12 99 LEU A N 1
ATOM 708 C CA . LEU A 1 99 ? 14.464 2.870 -19.374 1.00 70.12 99 LEU A CA 1
ATOM 709 C C . LEU A 1 99 ? 15.836 3.231 -18.781 1.00 70.12 99 LEU A C 1
ATOM 711 O O . LEU A 1 99 ? 16.734 3.644 -19.514 1.00 70.12 99 LEU A O 1
ATOM 715 N N . ALA A 1 100 ? 16.010 3.058 -17.470 1.00 65.00 100 ALA A N 1
ATOM 716 C CA . ALA A 1 100 ? 17.255 3.334 -16.763 1.00 65.00 100 ALA A CA 1
ATOM 717 C C . ALA A 1 100 ? 18.254 2.163 -16.768 1.00 65.00 100 ALA A C 1
ATOM 719 O O . ALA A 1 100 ? 19.437 2.396 -16.524 1.00 65.00 100 ALA A O 1
ATOM 720 N N . ASP A 1 101 ? 17.838 0.945 -17.127 1.00 57.50 101 ASP A N 1
ATOM 721 C CA . ASP A 1 101 ? 18.713 -0.238 -17.240 1.00 57.50 101 ASP A CA 1
ATOM 722 C C . ASP A 1 101 ? 19.786 -0.125 -18.356 1.00 57.50 101 ASP A C 1
ATOM 724 O O . ASP A 1 101 ? 20.618 -1.015 -18.528 1.00 57.50 101 ASP A O 1
ATOM 728 N N . GLY A 1 102 ? 19.850 1.008 -19.071 1.00 51.94 102 GLY A N 1
ATOM 729 C CA . GLY A 1 102 ? 20.982 1.417 -19.920 1.00 51.94 102 GLY A CA 1
ATOM 730 C C . GLY A 1 102 ? 21.768 2.647 -19.427 1.00 51.94 102 GLY A C 1
ATOM 731 O O . GLY A 1 102 ? 22.801 2.981 -20.006 1.00 51.94 102 GLY A O 1
ATOM 732 N N . VAL A 1 103 ? 21.310 3.331 -18.371 1.00 47.16 103 VAL A N 1
ATOM 733 C CA . VAL A 1 103 ? 21.815 4.635 -17.900 1.00 47.16 103 VAL A CA 1
ATOM 734 C C . VAL A 1 103 ? 21.967 4.643 -16.367 1.00 47.16 103 VAL A C 1
ATOM 736 O O . VAL A 1 103 ? 21.264 5.338 -15.646 1.00 47.16 103 VAL A O 1
ATOM 739 N N . GLY A 1 104 ? 22.952 3.897 -15.858 1.00 50.22 104 GLY A N 1
ATOM 740 C CA . GLY A 1 104 ? 23.549 4.126 -14.534 1.00 50.22 104 GLY A CA 1
ATOM 741 C C . GLY A 1 104 ? 22.788 3.597 -13.303 1.00 50.22 104 GLY A C 1
ATOM 742 O O . GLY A 1 104 ? 21.608 3.838 -13.081 1.00 50.22 104 GLY A O 1
ATOM 743 N N . LYS A 1 105 ? 23.544 2.960 -12.399 1.00 50.16 105 LYS A N 1
ATOM 744 C CA . LYS A 1 105 ? 23.102 2.332 -11.134 1.00 50.16 105 LYS A CA 1
ATOM 745 C C . LYS A 1 105 ? 22.326 3.229 -10.146 1.00 50.16 105 LYS A C 1
ATOM 747 O O . LYS A 1 105 ? 21.837 2.722 -9.143 1.00 50.16 105 LYS A O 1
ATOM 752 N N . GLN A 1 106 ? 22.223 4.540 -10.381 1.00 49.06 106 GLN A N 1
ATOM 753 C CA . GLN A 1 106 ? 21.505 5.464 -9.492 1.00 49.06 106 GLN A CA 1
ATOM 754 C C . GLN A 1 106 ? 19.979 5.298 -9.538 1.00 49.06 106 GLN A C 1
ATOM 756 O O . GLN A 1 106 ? 19.319 5.624 -8.555 1.00 49.06 106 GLN A O 1
ATOM 761 N N . ALA A 1 107 ? 19.411 4.748 -10.618 1.00 55.91 107 ALA A N 1
ATOM 762 C CA . ALA A 1 107 ? 17.964 4.545 -10.713 1.00 55.91 107 ALA A CA 1
ATOM 763 C C . ALA A 1 107 ? 17.435 3.434 -9.788 1.00 55.91 107 ALA A C 1
ATOM 765 O O . ALA A 1 107 ? 16.284 3.499 -9.365 1.00 55.91 107 ALA A O 1
ATOM 766 N N . VAL A 1 108 ? 18.272 2.456 -9.418 1.00 60.94 108 VAL A N 1
ATOM 767 C CA . VAL A 1 108 ? 17.867 1.266 -8.644 1.00 60.94 108 VAL A CA 1
ATOM 768 C C . VAL A 1 108 ? 17.357 1.632 -7.242 1.00 60.94 108 VAL A C 1
ATOM 770 O O . VAL A 1 108 ? 16.393 1.042 -6.765 1.00 60.94 108 VAL A O 1
ATOM 773 N N . GLY A 1 109 ? 17.937 2.655 -6.602 1.00 68.12 109 GLY A N 1
ATOM 774 C CA . GLY A 1 109 ? 17.577 3.053 -5.232 1.00 68.12 109 GLY A CA 1
ATOM 775 C C . GLY A 1 109 ? 16.211 3.734 -5.082 1.00 68.12 109 GLY A C 1
ATOM 776 O O . GLY A 1 109 ? 15.696 3.818 -3.973 1.00 68.12 109 GLY A O 1
ATOM 777 N N . ASN A 1 110 ? 15.611 4.196 -6.183 1.00 79.75 110 ASN A N 1
ATOM 778 C CA . ASN A 1 110 ? 14.359 4.960 -6.175 1.00 79.75 110 ASN A CA 1
ATOM 779 C C . ASN A 1 110 ? 13.167 4.167 -6.740 1.00 79.75 110 ASN A C 1
ATOM 781 O O . ASN A 1 110 ? 12.091 4.729 -6.949 1.00 79.75 110 ASN A O 1
ATOM 785 N N . ARG A 1 111 ? 13.335 2.860 -6.991 1.00 90.12 111 ARG A N 1
ATOM 786 C CA . ARG A 1 111 ? 12.291 1.999 -7.566 1.00 90.12 111 ARG A CA 1
ATOM 787 C C . ARG A 1 111 ? 11.325 1.484 -6.503 1.00 90.12 111 ARG A C 1
ATOM 789 O O . ARG A 1 111 ? 11.200 0.279 -6.296 1.00 90.12 111 ARG A O 1
ATOM 796 N N . PHE A 1 112 ? 10.644 2.393 -5.818 1.00 93.44 112 PHE A N 1
ATOM 797 C CA . PHE A 1 112 ? 9.686 2.039 -4.780 1.00 93.44 112 PHE A CA 1
ATOM 798 C C . PHE A 1 112 ? 8.448 2.930 -4.801 1.00 93.44 112 PHE A C 1
ATOM 800 O O . PHE A 1 112 ? 8.471 4.058 -5.294 1.00 93.44 112 PHE A O 1
ATOM 807 N N . ILE A 1 113 ? 7.380 2.405 -4.211 1.00 95.06 113 ILE A N 1
ATOM 808 C CA . ILE A 1 113 ? 6.173 3.140 -3.850 1.00 95.06 113 ILE A CA 1
ATOM 809 C C . ILE A 1 113 ? 5.930 2.975 -2.351 1.00 95.06 113 ILE A C 1
ATOM 811 O O . ILE A 1 113 ? 6.084 1.878 -1.821 1.00 95.06 113 ILE A O 1
ATOM 815 N N . VAL A 1 114 ? 5.542 4.047 -1.669 1.00 95.25 114 VAL A N 1
ATOM 816 C CA . VAL A 1 114 ? 5.032 4.025 -0.293 1.00 95.25 114 VAL A CA 1
ATOM 817 C C . VAL A 1 114 ? 3.627 4.594 -0.313 1.00 95.25 114 VAL A C 1
ATOM 819 O O . VAL A 1 114 ? 3.412 5.670 -0.869 1.00 95.25 114 VAL A O 1
ATOM 822 N N . VAL A 1 115 ? 2.681 3.885 0.295 1.00 96.19 115 VAL A N 1
ATOM 823 C CA . VAL A 1 115 ? 1.304 4.355 0.452 1.00 96.19 115 VAL A CA 1
ATOM 824 C C . VAL A 1 115 ? 0.959 4.391 1.933 1.00 96.19 115 VAL A C 1
ATOM 826 O O . VAL A 1 115 ? 1.165 3.404 2.645 1.00 96.19 115 VAL A O 1
ATOM 829 N N . ALA A 1 116 ? 0.447 5.528 2.395 1.00 95.31 116 ALA A N 1
ATOM 830 C CA . ALA A 1 116 ? 0.112 5.784 3.793 1.00 95.31 116 ALA A CA 1
ATOM 831 C C . ALA A 1 116 ? -1.149 6.667 3.907 1.00 95.31 116 ALA A C 1
ATOM 833 O O . ALA A 1 116 ? -1.445 7.421 2.987 1.00 95.31 116 ALA A O 1
ATOM 834 N N . PRO A 1 117 ? -1.917 6.617 5.009 1.00 91.69 117 PRO A N 1
ATOM 835 C CA . PRO A 1 117 ? -2.838 7.690 5.374 1.00 91.69 117 PRO A CA 1
ATOM 836 C C . PRO A 1 117 ? -2.054 8.941 5.843 1.00 91.69 117 PRO A C 1
ATOM 838 O O . PRO A 1 117 ? -0.880 8.809 6.190 1.00 91.69 117 PRO A O 1
ATOM 841 N N . PRO A 1 118 ? -2.673 10.134 5.943 1.00 80.81 118 PRO A N 1
ATOM 842 C CA . PRO A 1 118 ? -1.959 11.410 6.107 1.00 80.81 118 PRO A CA 1
ATOM 843 C C . PRO A 1 118 ? -1.289 11.535 7.481 1.00 80.81 118 PRO A C 1
ATOM 845 O O . PRO A 1 118 ? -0.159 11.982 7.627 1.00 80.81 118 PRO A O 1
ATOM 848 N N . ASP A 1 119 ? -1.944 10.999 8.513 1.00 72.56 119 ASP A N 1
ATOM 849 C CA . ASP A 1 119 ? -1.397 10.905 9.874 1.00 72.56 119 ASP A CA 1
ATOM 850 C C . ASP A 1 119 ? -0.602 9.598 10.074 1.00 72.56 119 ASP A C 1
ATOM 852 O O . ASP A 1 119 ? -0.523 9.026 11.170 1.00 72.56 119 ASP A O 1
ATOM 856 N N . GLY A 1 120 ? -0.135 9.013 8.974 1.00 62.00 120 GLY A N 1
ATOM 857 C CA . GLY A 1 120 ? 0.268 7.622 8.856 1.00 62.00 120 GLY A CA 1
ATOM 858 C C . GLY A 1 120 ? 1.764 7.398 8.881 1.00 62.00 120 GLY A C 1
ATOM 859 O O . GLY A 1 120 ? 2.202 6.389 8.345 1.00 62.00 120 GLY A O 1
ATOM 860 N N . GLY A 1 121 ? 2.552 8.263 9.529 1.00 72.00 121 GLY A N 1
ATOM 861 C CA . GLY A 1 121 ? 4.020 8.165 9.518 1.00 72.00 121 GLY A CA 1
ATOM 862 C C . GLY A 1 121 ? 4.587 6.787 9.906 1.00 72.00 121 GLY A C 1
ATOM 863 O O . GLY A 1 121 ? 5.742 6.505 9.613 1.00 72.00 121 GLY A O 1
ATOM 864 N N . GLN A 1 122 ? 3.793 5.923 10.551 1.00 85.69 122 GLN A N 1
ATOM 865 C CA . GLN A 1 122 ? 4.116 4.522 10.867 1.00 85.69 122 GLN A CA 1
ATOM 866 C C . GLN A 1 122 ? 3.056 3.507 10.388 1.00 85.69 122 GLN A C 1
ATOM 868 O O . GLN A 1 122 ? 3.127 2.332 10.722 1.00 85.69 122 GLN A O 1
ATOM 873 N N . ARG A 1 123 ? 2.048 3.951 9.633 1.00 93.06 123 ARG A N 1
ATOM 874 C CA . ARG A 1 123 ? 0.964 3.143 9.056 1.00 93.06 123 ARG A CA 1
ATOM 875 C C . ARG A 1 123 ? 1.097 3.167 7.543 1.00 93.06 123 ARG A C 1
ATOM 877 O O . ARG A 1 123 ? 0.335 3.840 6.869 1.00 93.06 123 ARG A O 1
ATOM 884 N N . TYR A 1 124 ? 2.083 2.471 7.010 1.00 95.44 124 TYR A N 1
ATOM 885 C CA . TYR A 1 124 ? 2.318 2.456 5.573 1.00 95.44 124 TYR A CA 1
ATOM 886 C C . TYR A 1 124 ? 2.520 1.039 5.066 1.00 95.44 124 TYR A C 1
ATOM 888 O O . TYR A 1 124 ? 2.866 0.126 5.822 1.00 95.44 124 TYR A O 1
ATOM 896 N N . VAL A 1 125 ? 2.347 0.890 3.761 1.00 97.56 125 VAL A N 1
ATOM 897 C CA . VAL A 1 125 ? 2.873 -0.243 3.010 1.00 97.56 125 VAL A CA 1
ATOM 898 C C . VAL A 1 125 ? 3.795 0.323 1.948 1.00 97.56 125 VAL A C 1
ATOM 900 O O . VAL A 1 125 ? 3.406 1.219 1.199 1.00 97.56 125 VAL A O 1
ATOM 903 N N . GLN A 1 126 ? 5.021 -0.182 1.906 1.00 96.31 126 GLN A N 1
ATOM 904 C CA . GLN A 1 126 ? 5.967 0.130 0.844 1.00 96.31 126 GLN A CA 1
ATOM 905 C C . GLN A 1 126 ? 6.160 -1.084 -0.049 1.00 96.31 126 GLN A C 1
ATOM 907 O O . GLN A 1 126 ? 6.119 -2.205 0.442 1.00 96.31 126 GLN A O 1
ATOM 912 N N . CYS A 1 127 ? 6.382 -0.882 -1.340 1.00 97.19 127 CYS A N 1
ATOM 913 C CA . CYS A 1 127 ? 6.787 -1.941 -2.252 1.00 97.19 127 CYS A CA 1
ATOM 914 C C . CYS A 1 127 ? 7.997 -1.485 -3.066 1.00 97.19 127 CYS A C 1
ATOM 916 O O . CYS A 1 127 ? 7.965 -0.427 -3.692 1.00 97.19 127 CYS A O 1
ATOM 918 N N . LEU A 1 128 ? 9.051 -2.297 -3.046 1.00 94.38 128 LEU A N 1
ATOM 919 C CA . LEU A 1 128 ? 10.327 -2.091 -3.718 1.00 94.38 128 LEU A CA 1
ATOM 920 C C . LEU A 1 128 ? 10.459 -3.080 -4.876 1.00 94.38 128 LEU A C 1
ATOM 922 O O . LEU A 1 128 ? 10.302 -4.289 -4.687 1.00 94.38 128 LEU A O 1
ATOM 926 N N . PHE A 1 129 ? 10.790 -2.577 -6.061 1.00 92.75 129 PHE A N 1
ATOM 927 C CA . PHE A 1 129 ? 11.192 -3.419 -7.183 1.00 92.75 129 PHE A CA 1
ATOM 928 C C . PHE A 1 129 ? 12.597 -3.952 -6.916 1.00 92.75 129 PHE A C 1
ATOM 930 O O . PHE A 1 129 ? 13.521 -3.182 -6.651 1.00 92.75 129 PHE A O 1
ATOM 937 N N . LEU A 1 130 ? 12.750 -5.272 -6.968 1.00 89.75 130 LEU A N 1
ATOM 938 C CA . LEU A 1 130 ? 14.052 -5.910 -6.822 1.00 89.75 130 LEU A CA 1
ATOM 939 C C . LEU A 1 130 ? 14.911 -5.704 -8.076 1.00 89.75 130 LEU A C 1
ATOM 941 O O . LEU A 1 130 ? 14.408 -5.355 -9.146 1.00 89.75 130 LEU A O 1
ATOM 945 N N . GLU A 1 131 ? 16.219 -5.927 -7.927 1.00 82.94 131 GLU A N 1
ATOM 946 C CA . GLU A 1 131 ? 17.168 -5.897 -9.044 1.00 82.94 131 GLU A CA 1
ATOM 947 C C . GLU A 1 131 ? 16.693 -6.797 -10.195 1.00 82.94 131 GLU A C 1
ATOM 949 O O . GLU A 1 131 ? 16.108 -7.861 -9.968 1.00 82.94 131 GLU A O 1
ATOM 954 N N . ASP A 1 132 ? 16.922 -6.332 -11.426 1.00 78.88 132 ASP A N 1
ATOM 955 C CA . ASP A 1 132 ? 16.558 -7.017 -12.671 1.00 78.88 132 ASP A CA 1
ATOM 956 C C . ASP A 1 132 ? 15.080 -7.435 -12.765 1.00 78.88 132 ASP A C 1
ATOM 958 O O . ASP A 1 132 ? 14.745 -8.420 -13.424 1.00 78.88 132 ASP A O 1
ATOM 962 N N . ASP A 1 133 ? 14.180 -6.713 -12.085 1.00 83.06 133 ASP A N 1
ATOM 963 C CA . ASP A 1 133 ? 12.742 -7.003 -12.087 1.00 83.06 133 ASP A CA 1
ATOM 964 C C . ASP A 1 133 ? 12.408 -8.422 -11.578 1.00 83.06 133 ASP A C 1
ATOM 966 O O . ASP A 1 133 ? 11.344 -8.974 -11.864 1.00 83.06 133 ASP A O 1
ATOM 970 N N . ALA A 1 134 ? 13.289 -9.000 -10.747 1.00 86.38 134 ALA A N 1
ATOM 971 C CA . ALA A 1 134 ? 13.143 -10.353 -10.205 1.00 86.38 134 ALA A CA 1
ATOM 972 C C . ALA A 1 134 ? 11.896 -10.536 -9.317 1.00 86.38 134 ALA A C 1
ATOM 974 O O . ALA A 1 134 ? 11.466 -11.663 -9.056 1.00 86.38 134 ALA A O 1
ATOM 975 N N . GLY A 1 135 ? 11.315 -9.438 -8.835 1.00 91.81 135 GLY A N 1
ATOM 976 C CA . GLY A 1 135 ? 10.098 -9.437 -8.041 1.00 91.81 135 GLY A CA 1
ATOM 977 C C . GLY A 1 135 ? 9.810 -8.081 -7.411 1.00 91.81 135 GLY A C 1
ATOM 978 O O . GLY A 1 135 ? 10.523 -7.099 -7.628 1.00 91.81 135 GLY A O 1
ATOM 979 N N . LEU A 1 136 ? 8.757 -8.054 -6.602 1.00 94.88 136 LEU A N 1
ATOM 980 C CA . LEU A 1 136 ? 8.350 -6.898 -5.816 1.00 94.88 136 LEU A CA 1
ATOM 981 C C . LEU A 1 136 ? 8.340 -7.294 -4.333 1.00 94.88 136 LEU A C 1
ATOM 983 O O . LEU A 1 136 ? 7.557 -8.151 -3.918 1.00 94.88 136 LEU A O 1
ATOM 987 N N . LEU A 1 137 ? 9.215 -6.684 -3.534 1.00 96.31 137 LEU A N 1
ATOM 988 C CA . LEU A 1 137 ? 9.218 -6.831 -2.080 1.00 96.31 137 LEU A CA 1
ATOM 989 C C . LEU A 1 137 ? 8.284 -5.782 -1.488 1.00 96.31 137 LEU A C 1
ATOM 991 O O . LEU A 1 137 ? 8.601 -4.598 -1.505 1.00 96.31 137 LEU A O 1
ATOM 995 N N . CYS A 1 138 ? 7.153 -6.217 -0.950 1.00 98.06 138 CYS A N 1
ATOM 996 C CA . CYS A 1 138 ? 6.244 -5.357 -0.211 1.00 98.06 138 CYS A CA 1
ATOM 997 C C . CYS A 1 138 ? 6.460 -5.512 1.293 1.00 98.06 138 CYS A C 1
ATOM 999 O O . CYS A 1 138 ? 6.575 -6.622 1.798 1.00 98.06 138 CYS A O 1
ATOM 1001 N N . GLU A 1 139 ? 6.475 -4.409 2.025 1.00 97.44 139 GLU A N 1
ATOM 1002 C CA . GLU A 1 139 ? 6.687 -4.368 3.464 1.00 97.44 139 GLU A CA 1
ATOM 1003 C C . GLU A 1 139 ? 5.597 -3.526 4.123 1.00 97.44 139 GLU A C 1
ATOM 1005 O O . GLU A 1 139 ? 5.431 -2.342 3.825 1.00 97.44 139 GLU A O 1
ATOM 1010 N N . ALA A 1 140 ? 4.851 -4.144 5.033 1.00 97.25 140 ALA A N 1
ATOM 1011 C CA . ALA A 1 140 ? 3.872 -3.462 5.864 1.00 97.25 140 ALA A CA 1
ATOM 1012 C C . ALA A 1 140 ? 4.562 -2.970 7.146 1.00 97.25 140 ALA A C 1
ATOM 1014 O O . ALA A 1 140 ? 5.254 -3.737 7.820 1.00 97.25 140 ALA A O 1
ATOM 1015 N N . SER A 1 141 ? 4.403 -1.692 7.494 1.00 95.00 141 SER A N 1
ATOM 1016 C CA . SER A 1 141 ? 5.058 -1.115 8.667 1.00 95.00 141 SER A CA 1
ATOM 1017 C C . SER A 1 141 ? 4.700 -1.829 9.975 1.00 95.00 141 SER A C 1
ATOM 1019 O O . SER A 1 141 ? 3.531 -1.977 10.343 1.00 95.00 141 SER A O 1
ATOM 1021 N N . SER A 1 142 ? 5.722 -2.222 10.726 1.00 92.00 142 SER A N 1
ATOM 1022 C CA . SER A 1 142 ? 5.558 -2.775 12.076 1.00 92.00 142 SER A CA 1
ATOM 1023 C C . SER A 1 142 ? 5.565 -1.697 13.166 1.00 92.00 142 SER A C 1
ATOM 1025 O O . SER A 1 142 ? 5.291 -1.988 14.332 1.00 92.00 142 SER A O 1
ATOM 1027 N N . GLY A 1 143 ? 5.919 -0.455 12.810 1.00 87.81 143 GLY A N 1
ATOM 1028 C CA . GLY A 1 143 ? 6.249 0.612 13.757 1.00 87.81 143 GLY A CA 1
ATOM 1029 C C . GLY A 1 143 ? 7.624 0.464 14.427 1.00 87.81 143 GLY A C 1
ATOM 1030 O O . GLY A 1 143 ? 7.963 1.268 15.297 1.00 87.81 143 GLY A O 1
ATOM 1031 N N . PHE A 1 144 ? 8.441 -0.530 14.046 1.00 85.31 144 PHE A N 1
ATOM 1032 C CA . PHE A 1 144 ? 9.734 -0.812 14.688 1.00 85.31 144 PHE A CA 1
ATOM 1033 C C . PHE A 1 144 ? 10.736 0.351 14.585 1.00 85.31 144 PHE A C 1
ATOM 1035 O O . PHE A 1 144 ? 11.426 0.670 15.562 1.00 85.31 144 PHE A O 1
ATOM 1042 N N . HIS A 1 145 ? 10.794 1.000 13.418 1.00 78.38 145 HIS A N 1
ATOM 1043 C CA . HIS A 1 145 ? 11.716 2.103 13.111 1.00 78.38 145 HIS A CA 1
ATOM 1044 C C . HIS A 1 145 ? 11.147 3.499 13.419 1.00 78.38 145 HIS A C 1
ATOM 1046 O O . HIS A 1 145 ? 11.793 4.503 13.127 1.00 78.38 145 HIS A O 1
ATOM 1052 N N . GLY A 1 146 ? 9.946 3.578 13.995 1.00 72.81 146 GLY A N 1
ATOM 1053 C CA . GLY A 1 146 ? 9.272 4.844 14.249 1.00 72.81 146 GLY A CA 1
ATOM 1054 C C . GLY A 1 146 ? 9.789 5.633 15.444 1.00 72.81 146 GLY A C 1
ATOM 1055 O O . GLY A 1 146 ? 10.584 5.119 16.239 1.00 72.81 146 GLY A O 1
ATOM 1056 N N . PRO A 1 147 ? 9.294 6.874 15.619 1.00 74.62 147 PRO A N 1
ATOM 1057 C CA . PRO A 1 147 ? 9.572 7.652 16.813 1.00 74.62 147 PRO A CA 1
ATOM 1058 C C . PRO A 1 147 ? 9.172 6.874 18.071 1.00 74.62 147 PRO A C 1
ATOM 1060 O O . PRO A 1 147 ? 8.191 6.119 18.089 1.00 74.62 147 PRO A O 1
ATOM 1063 N N . ARG A 1 148 ? 9.950 7.068 19.136 1.00 79.31 148 ARG A N 1
ATOM 1064 C CA . ARG A 1 148 ? 9.769 6.382 20.415 1.00 79.31 148 ARG A CA 1
ATOM 1065 C C . ARG A 1 148 ? 9.627 7.401 21.535 1.00 79.31 148 ARG A C 1
ATOM 1067 O O . ARG A 1 148 ? 10.401 8.350 21.597 1.00 79.31 148 ARG A O 1
ATOM 1074 N N . HIS A 1 149 ? 8.693 7.167 22.452 1.00 76.88 149 HIS A N 1
ATOM 1075 C CA . HIS A 1 149 ? 8.573 7.938 23.689 1.00 76.88 149 HIS A CA 1
ATOM 1076 C C . HIS A 1 149 ? 8.964 7.049 24.870 1.00 76.88 149 HIS A C 1
ATOM 1078 O O . HIS A 1 149 ? 8.314 6.038 25.132 1.00 76.88 149 HIS A O 1
ATOM 1084 N N . GLY A 1 150 ? 10.068 7.374 25.549 1.00 81.44 150 GLY A N 1
ATOM 1085 C CA . GLY A 1 150 ? 10.597 6.535 26.634 1.00 81.44 150 GLY A CA 1
ATOM 1086 C C . GLY A 1 150 ? 10.966 5.111 26.190 1.00 81.44 150 GLY A C 1
ATOM 1087 O O . GLY A 1 150 ? 10.793 4.165 26.949 1.00 81.44 150 GLY A O 1
ATOM 1088 N N . GLY A 1 151 ? 11.411 4.937 24.938 1.00 78.50 151 GLY A N 1
ATOM 1089 C CA . GLY A 1 151 ? 11.758 3.628 24.365 1.00 78.50 151 GLY A CA 1
ATOM 1090 C C . GLY A 1 151 ? 10.572 2.813 23.832 1.00 78.50 151 GLY A C 1
ATOM 1091 O O . GLY A 1 151 ? 10.788 1.767 23.223 1.00 78.50 151 GLY A O 1
ATOM 1092 N N . VAL A 1 152 ? 9.336 3.295 23.991 1.00 75.50 152 VAL A N 1
ATOM 1093 C CA . VAL A 1 152 ? 8.125 2.630 23.491 1.00 75.50 152 VAL A CA 1
ATOM 1094 C C . VAL A 1 152 ? 7.773 3.158 22.094 1.00 75.50 152 VAL A C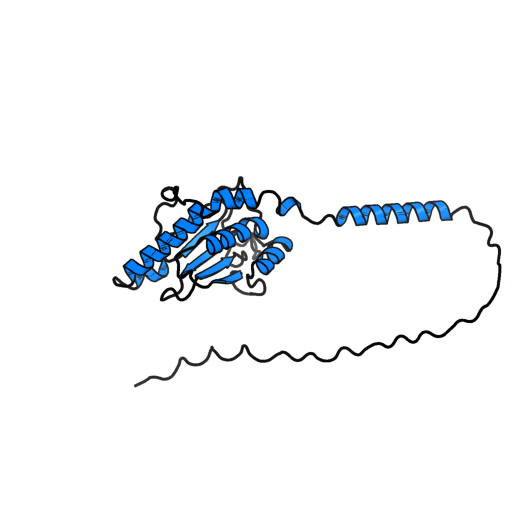 1
ATOM 1096 O O . VAL A 1 152 ? 7.750 4.379 21.916 1.00 75.50 152 VAL A O 1
ATOM 1099 N N . PRO A 1 153 ? 7.482 2.285 21.107 1.00 77.75 153 PRO A N 1
ATOM 1100 C CA . PRO A 1 153 ? 6.980 2.716 19.803 1.00 77.75 153 PRO A CA 1
ATOM 1101 C C . PRO A 1 153 ? 5.705 3.552 19.944 1.00 77.75 153 PRO A C 1
ATOM 1103 O O . PRO A 1 153 ? 4.775 3.128 20.631 1.00 77.75 153 PRO A O 1
ATOM 1106 N N . LEU A 1 154 ? 5.644 4.708 19.272 1.00 78.69 154 LEU A N 1
ATOM 1107 C CA . LEU A 1 154 ? 4.430 5.540 19.237 1.00 78.69 154 LEU A CA 1
ATOM 1108 C C . LEU A 1 154 ? 3.266 4.874 18.488 1.00 78.69 154 LEU A C 1
ATOM 1110 O O . LEU A 1 154 ? 2.114 5.261 18.663 1.00 78.69 154 LEU A O 1
ATOM 1114 N N . PHE A 1 155 ? 3.561 3.870 17.667 1.00 86.12 155 PHE A N 1
ATOM 1115 C CA . PHE A 1 155 ? 2.580 3.093 16.930 1.00 86.12 155 PHE A CA 1
ATOM 1116 C C . PHE A 1 155 ? 2.852 1.599 17.101 1.00 86.12 155 PHE A C 1
ATOM 1118 O O . PHE A 1 155 ? 4.001 1.155 17.070 1.00 86.12 155 PHE A O 1
ATOM 1125 N N . ARG A 1 156 ? 1.778 0.827 17.270 1.00 88.38 156 ARG A N 1
ATOM 1126 C CA . ARG A 1 156 ? 1.786 -0.635 17.218 1.00 88.38 156 ARG A CA 1
ATOM 1127 C C . ARG A 1 156 ? 0.573 -1.102 16.434 1.00 88.38 156 ARG A C 1
ATOM 1129 O O . ARG A 1 156 ? -0.529 -0.595 16.640 1.00 88.38 156 ARG A O 1
ATOM 1136 N N . VAL A 1 157 ? 0.777 -2.100 15.584 1.00 91.06 157 VAL A N 1
ATOM 1137 C CA . VAL A 1 157 ? -0.319 -2.764 14.878 1.00 91.06 157 VAL A CA 1
ATOM 1138 C C . VAL A 1 157 ? -1.185 -3.508 15.892 1.00 91.06 157 VAL A C 1
ATOM 1140 O O . VAL A 1 157 ? -0.670 -4.163 16.801 1.00 91.06 157 VAL A O 1
ATOM 1143 N N . SER A 1 158 ? -2.506 -3.381 15.767 1.00 93.00 158 SER A N 1
ATOM 1144 C CA . SER A 1 158 ? -3.441 -4.098 16.635 1.00 93.00 158 SER A CA 1
ATOM 1145 C C . SER A 1 158 ? -3.363 -5.610 16.385 1.00 93.00 158 SER A C 1
ATOM 1147 O O . SER A 1 158 ? -2.960 -6.053 15.311 1.00 93.00 158 SER A O 1
ATOM 1149 N N . ALA A 1 159 ? -3.793 -6.428 17.350 1.00 94.62 159 ALA A N 1
ATOM 1150 C CA . ALA A 1 159 ? -3.829 -7.884 17.172 1.00 94.62 159 ALA A CA 1
ATOM 1151 C C . ALA A 1 159 ? -4.721 -8.314 15.986 1.00 94.62 159 ALA A C 1
ATOM 1153 O O . ALA A 1 159 ? -4.378 -9.241 15.251 1.00 94.62 159 ALA A O 1
ATOM 1154 N N . GLY A 1 160 ? -5.837 -7.604 15.771 1.00 94.88 160 GLY A N 1
ATOM 1155 C CA . GLY A 1 160 ? -6.696 -7.795 14.599 1.00 94.88 160 GLY A CA 1
ATOM 1156 C C . GLY A 1 160 ? -5.974 -7.442 13.298 1.00 94.88 160 GLY A C 1
ATOM 1157 O O . GLY A 1 160 ? -5.957 -8.248 12.375 1.00 94.88 160 GLY A O 1
ATOM 1158 N N . GLY A 1 161 ? -5.280 -6.301 13.260 1.00 95.75 161 GLY A N 1
ATOM 1159 C CA . GLY A 1 161 ? -4.500 -5.888 12.093 1.00 95.75 161 GLY A CA 1
ATOM 1160 C C . GLY A 1 161 ? -3.377 -6.868 11.747 1.00 95.75 161 GLY A C 1
ATOM 1161 O O . GLY A 1 161 ? -3.211 -7.217 10.584 1.00 95.75 161 GLY A O 1
ATOM 1162 N N . LEU A 1 162 ? -2.658 -7.396 12.746 1.00 96.38 162 LEU A N 1
ATOM 1163 C CA . LEU A 1 162 ? -1.647 -8.441 12.532 1.00 96.38 162 LEU A CA 1
ATOM 1164 C C . LEU A 1 162 ? -2.256 -9.721 11.945 1.00 96.38 162 LEU A C 1
ATOM 1166 O O . LEU A 1 162 ? -1.652 -10.344 11.076 1.00 96.38 162 LEU A O 1
ATOM 1170 N N . THR A 1 163 ? -3.457 -10.098 12.393 1.00 97.06 163 THR A N 1
ATOM 1171 C CA . THR A 1 163 ? -4.177 -11.261 11.855 1.00 97.06 163 THR A CA 1
ATOM 1172 C C . THR A 1 163 ? -4.511 -11.059 10.376 1.00 97.06 163 THR A C 1
ATOM 1174 O O . THR A 1 163 ? -4.279 -11.956 9.565 1.00 97.06 163 THR A O 1
ATOM 1177 N N . GLU A 1 164 ? -4.982 -9.870 9.998 1.00 97.31 164 GLU A N 1
ATOM 1178 C CA . GLU A 1 164 ? -5.293 -9.559 8.600 1.00 97.31 164 GLU A CA 1
ATOM 1179 C C . GLU A 1 164 ? -4.041 -9.445 7.726 1.00 97.31 164 GLU A C 1
ATOM 1181 O O . GLU A 1 164 ? -4.023 -9.976 6.616 1.00 97.31 164 GLU A O 1
ATOM 1186 N N . LEU A 1 165 ? -2.956 -8.841 8.222 1.00 97.56 165 LEU A N 1
ATOM 1187 C CA . LEU A 1 165 ? -1.678 -8.809 7.504 1.00 97.56 165 LEU A CA 1
ATOM 1188 C C . LEU A 1 165 ? -1.135 -10.227 7.262 1.00 97.56 165 LEU A C 1
ATOM 1190 O O . LEU A 1 165 ? -0.707 -10.540 6.151 1.00 97.56 165 LEU A O 1
ATOM 1194 N N . ALA A 1 166 ? -1.230 -11.118 8.252 1.00 98.00 166 ALA A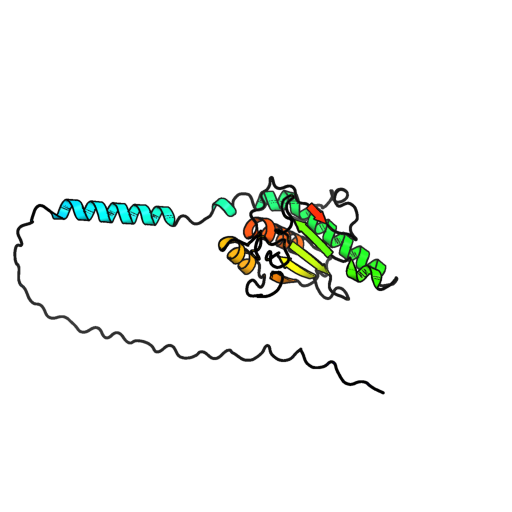 N 1
ATOM 1195 C CA . ALA A 1 166 ? -0.863 -12.522 8.087 1.00 98.00 166 ALA A CA 1
ATOM 1196 C C . ALA A 1 166 ? -1.752 -13.238 7.055 1.00 98.00 166 ALA A C 1
ATOM 1198 O O . ALA A 1 166 ? -1.253 -14.007 6.233 1.00 98.00 166 ALA A O 1
ATOM 1199 N N . ARG A 1 167 ? -3.064 -12.961 7.041 1.00 97.81 167 ARG A N 1
ATOM 1200 C CA . ARG A 1 167 ? -4.003 -13.498 6.037 1.00 97.81 167 ARG A CA 1
ATOM 1201 C C . ARG A 1 167 ? -3.680 -13.005 4.626 1.00 97.81 167 ARG A C 1
ATOM 1203 O O . ARG A 1 167 ? -3.833 -13.747 3.659 1.00 97.81 167 ARG A O 1
ATOM 1210 N N . LEU A 1 168 ? -3.186 -11.775 4.520 1.00 97.88 168 LEU A N 1
ATOM 1211 C CA . LEU A 1 168 ? -2.618 -11.199 3.306 1.00 97.88 168 LEU A CA 1
ATOM 1212 C C . LEU A 1 168 ? -1.190 -11.700 3.030 1.00 97.88 168 LEU A C 1
ATOM 1214 O O . LEU A 1 168 ? -0.545 -11.177 2.134 1.00 97.88 168 LEU A O 1
ATOM 1218 N N . GLY A 1 169 ? -0.668 -12.692 3.749 1.00 98.06 169 GLY A N 1
ATOM 1219 C CA . GLY A 1 169 ? 0.616 -13.330 3.455 1.00 98.06 169 GLY A CA 1
ATOM 1220 C C . GLY A 1 169 ? 1.857 -12.512 3.813 1.00 98.06 169 GLY A C 1
ATOM 1221 O O . GLY A 1 169 ? 2.935 -12.834 3.317 1.00 98.06 169 GLY A O 1
ATOM 1222 N N . PHE A 1 170 ? 1.729 -11.462 4.628 1.00 98.31 170 PHE A N 1
ATOM 1223 C CA . PHE A 1 170 ? 2.889 -10.809 5.235 1.00 98.31 170 PHE A CA 1
ATOM 1224 C C . PHE A 1 170 ? 3.467 -11.676 6.358 1.00 98.31 170 PHE A C 1
ATOM 1226 O O . PHE A 1 170 ? 2.722 -12.280 7.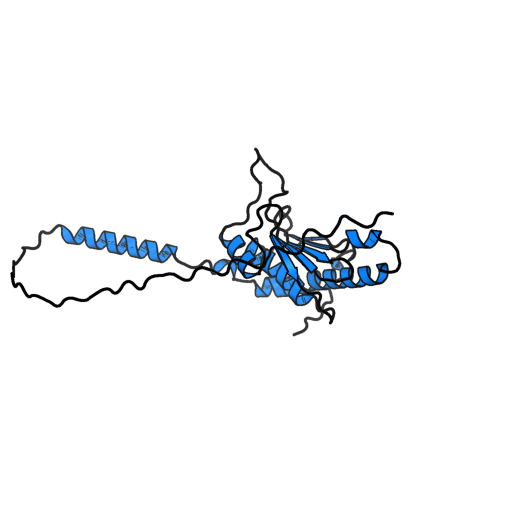135 1.00 98.31 170 PHE A O 1
ATOM 1233 N N . ASP A 1 171 ? 4.795 -11.713 6.473 1.00 97.31 171 ASP A N 1
ATOM 1234 C CA . ASP A 1 171 ? 5.478 -12.386 7.577 1.00 97.31 171 ASP A CA 1
ATOM 1235 C C . ASP A 1 171 ? 5.448 -11.513 8.840 1.00 97.31 171 ASP A C 1
ATOM 1237 O O . ASP A 1 171 ? 6.339 -10.708 9.109 1.00 97.31 171 ASP A O 1
ATOM 1241 N N . VAL A 1 172 ? 4.384 -11.678 9.626 1.00 95.69 172 VAL A N 1
ATOM 1242 C CA . VAL A 1 172 ? 4.200 -10.985 10.912 1.00 95.69 172 VAL A CA 1
ATOM 1243 C C . VAL A 1 172 ? 5.037 -11.577 12.052 1.00 95.69 172 VAL A C 1
ATOM 1245 O O . VAL A 1 172 ? 5.010 -11.056 13.166 1.00 95.69 172 VAL A O 1
ATOM 1248 N N . GLY A 1 173 ? 5.753 -12.679 11.800 1.00 90.12 173 GLY A N 1
ATOM 1249 C CA . GLY A 1 173 ? 6.684 -13.286 12.749 1.00 90.12 173 GLY A CA 1
ATOM 1250 C C . GLY A 1 173 ? 8.065 -12.631 12.738 1.00 90.12 173 GLY A C 1
ATOM 1251 O O . GLY A 1 173 ? 8.862 -12.902 13.638 1.00 90.12 173 GLY A O 1
ATOM 1252 N N . ALA A 1 174 ? 8.347 -11.773 11.752 1.00 78.31 174 ALA A N 1
ATOM 1253 C CA . ALA A 1 174 ? 9.587 -11.016 11.664 1.00 78.31 174 ALA A CA 1
ATOM 1254 C C . ALA A 1 174 ? 9.784 -10.154 12.925 1.00 78.31 174 ALA A C 1
ATOM 1256 O O . ALA A 1 174 ? 8.972 -9.290 13.256 1.00 78.31 174 ALA A O 1
ATOM 1257 N N . THR A 1 175 ? 10.868 -10.418 13.657 1.00 70.94 175 THR A N 1
ATOM 1258 C CA . THR A 1 175 ? 11.153 -9.771 14.950 1.00 70.94 175 THR A CA 1
ATOM 1259 C C . THR A 1 175 ? 11.949 -8.477 14.815 1.00 70.94 175 THR A C 1
ATOM 1261 O O . THR A 1 175 ? 12.085 -7.734 15.786 1.00 70.94 175 THR A O 1
ATOM 1264 N N . GLU A 1 176 ? 12.485 -8.211 13.626 1.00 79.81 176 GLU A N 1
ATOM 1265 C CA . GLU A 1 176 ? 13.278 -7.030 13.307 1.00 79.81 176 GLU A CA 1
ATOM 1266 C C . GLU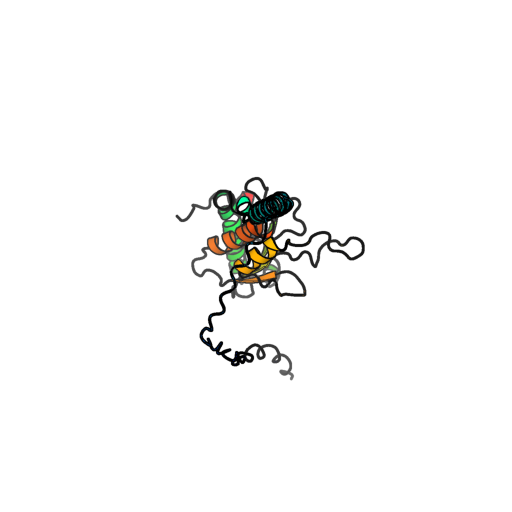 A 1 176 ? 12.765 -6.438 11.992 1.00 79.81 176 GLU A C 1
ATOM 1268 O O . GLU A 1 176 ? 12.694 -7.135 10.982 1.00 79.81 176 GLU A O 1
ATOM 1273 N N . GLY A 1 177 ? 12.403 -5.153 12.007 1.00 87.44 177 GLY A N 1
ATOM 1274 C CA . GLY A 1 177 ? 11.945 -4.438 10.815 1.00 87.44 177 GLY A CA 1
ATOM 1275 C C . GLY A 1 177 ? 10.443 -4.526 10.540 1.00 87.44 177 GLY A C 1
ATOM 1276 O O . GLY A 1 177 ? 9.640 -4.772 11.442 1.00 87.44 177 GLY A O 1
ATOM 1277 N N . ASN A 1 178 ? 10.067 -4.213 9.300 1.00 94.69 178 ASN A N 1
ATOM 1278 C CA . ASN A 1 178 ? 8.693 -4.268 8.796 1.00 94.69 178 ASN A CA 1
ATOM 1279 C C . ASN A 1 178 ? 8.272 -5.717 8.497 1.00 94.69 178 ASN A C 1
ATOM 1281 O O . ASN A 1 178 ? 9.107 -6.613 8.501 1.00 94.69 178 ASN A O 1
ATOM 1285 N N . PHE A 1 179 ? 6.988 -5.953 8.224 1.00 96.75 179 PHE A N 1
ATOM 1286 C CA . PHE A 1 179 ? 6.479 -7.277 7.856 1.00 96.75 179 PHE A CA 1
ATOM 1287 C C . PHE A 1 179 ? 6.617 -7.478 6.342 1.00 96.75 179 PHE A C 1
ATOM 1289 O O . PHE A 1 179 ? 5.896 -6.807 5.599 1.00 96.75 179 PHE A O 1
ATOM 1296 N N . PRO A 1 180 ? 7.521 -8.347 5.853 1.00 97.50 180 PRO A N 1
ATOM 1297 C CA . PRO A 1 180 ? 7.766 -8.497 4.426 1.00 97.50 180 PRO A CA 1
ATOM 1298 C C . PRO A 1 180 ? 6.777 -9.463 3.763 1.00 97.50 180 PRO A C 1
ATOM 1300 O O . PRO A 1 180 ? 6.288 -10.418 4.368 1.00 97.50 180 PRO A O 1
ATOM 1303 N N . ARG A 1 181 ? 6.541 -9.251 2.471 1.00 97.56 181 ARG A N 1
ATOM 1304 C CA . ARG A 1 181 ? 5.875 -10.163 1.544 1.00 97.56 181 ARG A CA 1
ATOM 1305 C C . ARG A 1 181 ? 6.520 -10.037 0.169 1.00 97.56 181 ARG A C 1
ATOM 1307 O O . ARG A 1 181 ? 6.618 -8.944 -0.379 1.00 97.56 181 ARG A O 1
ATOM 1314 N N . MET A 1 182 ? 6.901 -11.168 -0.415 1.00 97.19 182 MET A N 1
ATOM 1315 C CA . MET A 1 182 ? 7.403 -11.213 -1.787 1.00 97.19 182 MET A CA 1
ATOM 1316 C C . MET A 1 182 ? 6.257 -11.433 -2.776 1.00 97.19 182 MET A C 1
ATOM 1318 O O . MET A 1 182 ? 5.418 -12.313 -2.566 1.00 97.19 182 MET A O 1
ATOM 1322 N N . LEU A 1 183 ? 6.249 -10.674 -3.866 1.00 96.19 183 LEU A N 1
ATOM 1323 C CA . LEU A 1 183 ? 5.378 -10.881 -5.017 1.00 96.19 183 LEU A CA 1
ATOM 1324 C C . LEU A 1 183 ? 6.214 -11.148 -6.269 1.00 96.19 183 LEU A C 1
ATOM 1326 O O . LEU A 1 183 ? 7.273 -10.552 -6.467 1.00 96.19 183 LEU A O 1
ATOM 1330 N N . ALA A 1 184 ? 5.708 -12.024 -7.135 1.00 93.50 184 ALA A N 1
ATOM 1331 C CA . ALA A 1 184 ? 6.220 -12.131 -8.494 1.00 93.50 184 ALA A CA 1
ATOM 1332 C C . ALA A 1 184 ? 5.828 -10.874 -9.278 1.00 93.50 184 ALA A C 1
ATOM 1334 O O . ALA A 1 184 ? 4.717 -10.362 -9.111 1.00 93.50 184 ALA A O 1
ATOM 1335 N N . LEU A 1 185 ? 6.729 -10.388 -10.132 1.00 87.75 185 LEU A N 1
ATOM 1336 C CA . LEU A 1 185 ? 6.404 -9.275 -11.009 1.00 87.75 185 LEU A CA 1
ATOM 1337 C C . LEU A 1 185 ? 5.437 -9.750 -12.110 1.00 87.75 185 LEU A C 1
ATOM 1339 O O . LEU A 1 185 ? 5.666 -10.812 -12.697 1.00 87.75 185 LEU A O 1
ATOM 1343 N N . PRO A 1 186 ? 4.356 -9.007 -12.395 1.00 84.25 186 PRO A N 1
ATO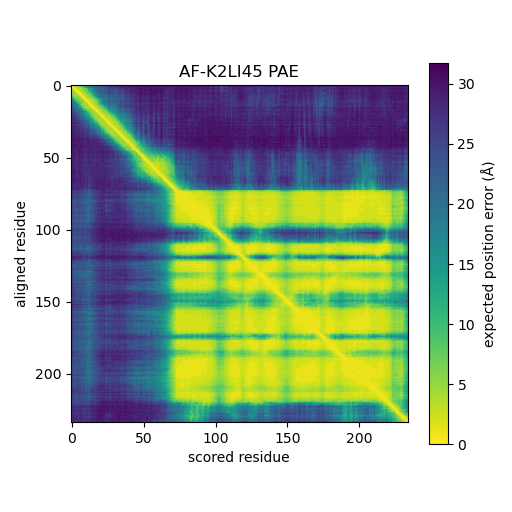M 1344 C CA . PRO A 1 186 ? 3.437 -9.364 -13.467 1.00 84.25 186 PRO A CA 1
ATOM 1345 C C . PRO A 1 186 ? 4.135 -9.262 -14.830 1.00 84.25 186 PRO A C 1
ATOM 1347 O O . PRO A 1 186 ? 4.632 -8.200 -15.206 1.00 84.25 186 PRO A O 1
ATOM 1350 N N . GLY A 1 187 ? 4.154 -10.361 -15.589 1.00 81.19 187 GLY A N 1
ATOM 1351 C CA . GLY A 1 187 ? 4.735 -10.383 -16.939 1.00 81.19 187 GLY A CA 1
ATOM 1352 C C . GLY A 1 187 ? 3.924 -9.596 -17.975 1.00 81.19 187 GLY A C 1
ATOM 1353 O O . GLY A 1 187 ? 4.469 -9.177 -18.991 1.00 81.19 187 GLY A O 1
ATOM 1354 N N . ASP A 1 188 ? 2.639 -9.368 -17.708 1.00 85.25 188 ASP A N 1
ATOM 1355 C CA . ASP A 1 188 ? 1.715 -8.567 -18.519 1.00 85.25 188 ASP A CA 1
ATOM 1356 C C . ASP A 1 188 ? 1.706 -7.076 -18.126 1.00 85.25 188 ASP A C 1
ATOM 1358 O O . ASP A 1 188 ? 0.988 -6.279 -18.725 1.00 85.25 188 ASP A O 1
ATOM 1362 N N . GLY A 1 189 ? 2.495 -6.684 -17.117 1.00 85.56 189 GLY A N 1
ATOM 1363 C CA . GLY A 1 189 ? 2.489 -5.326 -16.574 1.00 85.56 189 GLY A CA 1
ATOM 1364 C C . GLY A 1 189 ? 1.228 -4.974 -15.776 1.00 85.56 189 GLY A C 1
ATOM 1365 O O . GLY A 1 189 ? 1.023 -3.800 -15.465 1.00 85.56 189 GLY A O 1
ATOM 1366 N N . ASN A 1 190 ? 0.386 -5.951 -15.423 1.00 90.31 190 ASN A N 1
ATOM 1367 C CA . ASN A 1 190 ? -0.810 -5.722 -14.623 1.00 90.31 190 ASN A CA 1
ATOM 1368 C C . ASN A 1 190 ? -0.478 -5.618 -13.125 1.00 90.31 190 ASN A C 1
ATOM 1370 O O . ASN A 1 190 ? -0.377 -6.614 -12.408 1.00 90.31 190 ASN A O 1
ATOM 1374 N N . PHE A 1 191 ? -0.353 -4.387 -12.632 1.00 94.25 191 PHE A N 1
ATOM 1375 C CA . PHE A 1 191 ? -0.052 -4.103 -11.226 1.00 94.25 191 PHE A CA 1
ATOM 1376 C C . PHE A 1 191 ? -1.280 -4.028 -10.305 1.00 94.25 191 PHE A C 1
ATOM 1378 O O . PHE A 1 191 ? -1.112 -3.785 -9.108 1.00 94.25 191 PHE A O 1
ATOM 1385 N N . VAL A 1 192 ? -2.499 -4.275 -10.806 1.00 95.19 192 VAL A N 1
ATOM 1386 C CA . VAL A 1 192 ? -3.730 -4.246 -9.992 1.00 95.19 192 VAL A CA 1
ATOM 1387 C C . VAL A 1 192 ? -3.642 -5.170 -8.767 1.00 95.19 192 VAL A C 1
ATOM 1389 O O . VAL A 1 192 ? -3.917 -4.693 -7.666 1.00 95.19 192 VAL A O 1
ATOM 1392 N N . PRO A 1 193 ? -3.165 -6.429 -8.861 1.00 95.62 193 PRO A N 1
ATOM 1393 C CA . PRO A 1 193 ? -3.057 -7.294 -7.683 1.00 95.62 193 PRO A CA 1
ATOM 1394 C C . PRO A 1 193 ? -2.099 -6.766 -6.603 1.00 95.62 193 PRO A C 1
ATOM 1396 O O . PRO A 1 193 ? -2.340 -6.952 -5.409 1.00 95.62 193 PRO A O 1
ATOM 1399 N N . ALA A 1 194 ? -1.012 -6.099 -7.002 1.00 96.81 194 ALA A N 1
ATOM 1400 C CA . ALA A 1 194 ? -0.074 -5.485 -6.064 1.00 96.81 194 ALA A CA 1
ATOM 1401 C C . ALA A 1 194 ? -0.677 -4.228 -5.413 1.00 96.81 194 ALA A C 1
ATOM 1403 O O . ALA A 1 194 ? -0.543 -4.039 -4.204 1.00 96.81 194 ALA A O 1
ATOM 1404 N N . ALA A 1 195 ? -1.398 -3.411 -6.186 1.00 97.31 195 ALA A N 1
ATOM 1405 C CA . ALA A 1 195 ? -2.137 -2.265 -5.667 1.00 97.31 195 ALA A CA 1
ATOM 1406 C C . ALA A 1 195 ? -3.220 -2.691 -4.665 1.00 97.31 195 ALA A C 1
ATOM 1408 O O . ALA A 1 195 ? -3.296 -2.145 -3.565 1.00 97.31 195 ALA A O 1
ATOM 1409 N N . GLU A 1 196 ? -4.005 -3.719 -4.987 1.00 97.56 196 GLU A N 1
ATOM 1410 C CA . GLU A 1 196 ? -4.990 -4.272 -4.059 1.00 97.56 196 GLU A CA 1
ATOM 1411 C C . GLU A 1 196 ? -4.348 -4.828 -2.789 1.00 97.56 196 GLU A C 1
ATOM 1413 O O . GLU A 1 196 ? -4.903 -4.644 -1.708 1.00 97.56 196 GLU A O 1
ATOM 1418 N N . LEU A 1 197 ? -3.181 -5.479 -2.871 1.00 98.31 197 LEU A N 1
ATOM 1419 C CA . LEU A 1 197 ? -2.464 -5.923 -1.675 1.00 98.31 197 LEU A CA 1
ATOM 1420 C C . LEU A 1 197 ? -2.150 -4.743 -0.747 1.00 98.31 197 LEU A C 1
ATOM 1422 O O . LEU A 1 197 ? -2.458 -4.808 0.445 1.00 98.31 197 LEU A O 1
ATOM 1426 N N . ILE A 1 198 ? -1.545 -3.685 -1.295 1.00 98.38 198 ILE A N 1
ATOM 1427 C CA . ILE A 1 198 ? -1.197 -2.461 -0.563 1.00 98.38 198 ILE A CA 1
ATOM 1428 C C . ILE A 1 198 ? -2.445 -1.899 0.126 1.00 98.38 198 ILE A C 1
ATOM 1430 O O . ILE A 1 198 ? -2.450 -1.665 1.334 1.00 98.38 198 ILE A O 1
ATOM 1434 N N . LEU A 1 199 ? -3.532 -1.739 -0.628 1.00 98.06 199 LEU A N 1
ATOM 1435 C CA . LEU A 1 199 ? -4.764 -1.128 -0.141 1.00 98.06 199 LEU A CA 1
ATOM 1436 C C . LEU A 1 199 ? -5.488 -1.996 0.889 1.00 98.06 199 LEU A C 1
ATOM 1438 O O . LEU A 1 199 ? -5.924 -1.486 1.919 1.00 98.06 199 LEU A O 1
ATOM 1442 N N . ARG A 1 200 ? -5.571 -3.312 0.677 1.00 97.94 200 ARG A N 1
ATOM 1443 C CA . ARG A 1 200 ? -6.157 -4.237 1.657 1.00 97.94 200 ARG A CA 1
ATOM 1444 C C . ARG A 1 200 ? -5.363 -4.232 2.957 1.00 97.94 200 ARG A C 1
ATOM 1446 O O . ARG A 1 200 ? -5.972 -4.248 4.021 1.00 97.94 200 ARG A O 1
ATOM 1453 N N . ALA A 1 201 ? -4.035 -4.159 2.896 1.00 97.88 201 ALA A N 1
ATOM 1454 C CA . ALA A 1 201 ? -3.202 -4.037 4.088 1.00 97.88 201 ALA A CA 1
ATOM 1455 C C . ALA A 1 201 ? -3.432 -2.704 4.821 1.00 97.88 201 ALA A C 1
ATOM 1457 O O . ALA A 1 201 ? -3.543 -2.698 6.046 1.00 97.88 201 ALA A O 1
ATOM 1458 N N . LEU A 1 202 ? -3.596 -1.593 4.097 1.00 97.06 202 LEU A N 1
ATOM 1459 C CA . LEU A 1 202 ? -3.957 -0.304 4.696 1.00 97.06 202 LEU A CA 1
ATOM 1460 C C . LEU A 1 202 ? -5.341 -0.324 5.356 1.00 97.06 202 LEU A C 1
ATOM 1462 O O . LEU A 1 202 ? -5.489 0.137 6.488 1.00 97.06 202 LEU A O 1
ATOM 1466 N N . HIS A 1 203 ? -6.342 -0.881 4.679 1.00 96.00 203 HIS A N 1
ATOM 1467 C CA . HIS A 1 203 ? -7.716 -0.926 5.168 1.00 96.00 203 HIS A CA 1
ATOM 1468 C C . HIS A 1 203 ? -7.877 -1.910 6.333 1.00 96.00 203 HIS A C 1
ATOM 1470 O O . HIS A 1 203 ? -8.206 -1.514 7.447 1.00 96.00 203 HIS A O 1
ATOM 1476 N N . LEU A 1 204 ? -7.563 -3.186 6.104 1.00 95.94 204 LEU A N 1
ATOM 1477 C CA . LEU A 1 204 ? -7.773 -4.264 7.073 1.00 95.94 204 LEU A CA 1
ATOM 1478 C C . LEU A 1 204 ? -6.705 -4.276 8.176 1.00 95.94 204 LEU A C 1
ATOM 1480 O O . LEU A 1 204 ? -7.005 -4.563 9.333 1.00 95.94 204 LEU A O 1
ATOM 1484 N N . GLY A 1 205 ? -5.454 -3.968 7.826 1.00 95.00 205 GLY A N 1
ATOM 1485 C CA . GLY A 1 205 ? -4.323 -3.994 8.756 1.00 95.00 205 GLY A CA 1
ATOM 1486 C C . GLY A 1 205 ? -4.194 -2.724 9.598 1.00 95.00 205 GLY A C 1
ATOM 1487 O O . GLY A 1 205 ? -3.883 -2.803 10.789 1.00 95.00 205 GLY A O 1
ATOM 1488 N N . TYR A 1 206 ? -4.452 -1.554 9.004 1.00 94.31 206 TYR A N 1
ATOM 1489 C CA . TYR A 1 206 ? -4.239 -0.253 9.655 1.00 94.31 206 TYR A CA 1
ATOM 1490 C C . TYR A 1 206 ? -5.502 0.590 9.854 1.00 94.31 206 TYR A C 1
ATOM 1492 O O . TYR A 1 206 ? -5.411 1.661 10.462 1.00 94.31 206 TYR A O 1
ATOM 1500 N N . GLY A 1 207 ? -6.667 0.119 9.400 1.00 92.88 207 GLY A N 1
ATOM 1501 C CA . GLY A 1 207 ? -7.943 0.809 9.581 1.00 92.88 207 GLY A CA 1
ATOM 1502 C C . GLY A 1 207 ? -8.117 2.045 8.696 1.00 92.88 207 GLY A C 1
ATOM 1503 O O . GLY A 1 207 ? -8.870 2.945 9.063 1.00 92.88 207 GLY A O 1
ATOM 1504 N N . ALA A 1 208 ? -7.406 2.141 7.566 1.00 93.69 208 ALA A N 1
ATOM 1505 C CA . ALA A 1 208 ? -7.678 3.186 6.578 1.00 93.69 208 ALA A CA 1
ATOM 1506 C C . ALA A 1 208 ? -9.110 3.033 6.044 1.00 93.69 208 ALA A C 1
ATOM 1508 O O . ALA A 1 208 ? -9.565 1.923 5.810 1.00 93.69 208 ALA A O 1
ATOM 1509 N N . THR A 1 209 ? -9.831 4.129 5.828 1.00 92.75 209 THR A N 1
ATOM 1510 C CA . THR A 1 209 ? -11.236 4.103 5.381 1.00 92.75 209 THR A CA 1
ATOM 1511 C C . THR A 1 209 ? -11.381 4.753 4.012 1.00 92.75 209 THR A C 1
ATOM 1513 O O . THR A 1 209 ? -10.465 5.428 3.544 1.00 92.75 209 THR A O 1
ATOM 1516 N N . VAL A 1 210 ? -12.552 4.633 3.378 1.00 90.81 210 VAL A N 1
ATOM 1517 C CA . VAL A 1 210 ? -12.862 5.351 2.125 1.00 90.81 210 VAL A CA 1
ATOM 1518 C C . VAL A 1 210 ? -12.670 6.867 2.239 1.00 90.81 210 VAL A C 1
ATOM 1520 O O . VAL A 1 210 ? -12.363 7.506 1.239 1.00 90.81 210 VAL A O 1
ATOM 1523 N N . GLN A 1 211 ? -12.787 7.438 3.443 1.00 89.56 211 GLN A N 1
ATOM 1524 C CA . GLN A 1 211 ? -12.576 8.865 3.708 1.00 89.56 211 GLN A CA 1
ATOM 1525 C C . GLN A 1 211 ? -11.111 9.224 3.979 1.00 89.56 211 GLN A C 1
ATOM 1527 O O . GLN A 1 211 ? -10.751 10.399 3.961 1.00 89.56 211 GLN A O 1
ATOM 1532 N N . SER A 1 212 ? -10.243 8.237 4.217 1.00 89.75 212 SER A N 1
ATOM 1533 C CA . SER A 1 212 ? -8.813 8.487 4.359 1.00 89.75 212 SER A CA 1
ATOM 1534 C C . SER A 1 212 ? -8.266 9.048 3.045 1.00 89.75 212 SER A C 1
ATOM 1536 O O . SER A 1 212 ? -8.434 8.452 1.979 1.00 89.75 212 SER A O 1
ATOM 1538 N N . ALA A 1 213 ? -7.625 10.214 3.101 1.00 90.56 213 ALA A N 1
ATOM 1539 C CA . ALA A 1 213 ? -6.775 10.666 2.008 1.00 90.56 213 ALA A CA 1
ATOM 1540 C C . ALA A 1 213 ? -5.510 9.799 2.016 1.00 90.56 213 ALA A C 1
ATOM 1542 O O . ALA A 1 213 ? -4.893 9.646 3.063 1.00 90.56 213 ALA A O 1
ATOM 1543 N N . LEU A 1 214 ? -5.156 9.172 0.897 1.00 93.00 214 LEU A N 1
ATOM 1544 C CA . LEU A 1 214 ? -3.911 8.411 0.821 1.00 93.00 214 LEU A CA 1
ATOM 1545 C C . LEU A 1 214 ? -2.801 9.308 0.285 1.00 93.00 214 LEU A C 1
ATOM 1547 O O . LEU A 1 214 ? -2.968 9.984 -0.728 1.00 93.00 214 LEU A O 1
ATOM 1551 N N . GLU A 1 215 ? -1.665 9.279 0.961 1.00 92.75 215 GLU A N 1
ATOM 1552 C CA . GLU A 1 215 ? -0.406 9.831 0.497 1.00 92.75 215 GLU A CA 1
ATOM 1553 C C . GLU A 1 215 ? 0.351 8.740 -0.255 1.00 92.75 215 GLU A C 1
ATOM 1555 O O . GLU A 1 215 ? 0.560 7.638 0.260 1.00 92.75 215 GLU A O 1
ATOM 1560 N N . ILE A 1 216 ? 0.749 9.046 -1.489 1.00 92.25 216 ILE A N 1
ATOM 1561 C CA . ILE A 1 216 ? 1.503 8.143 -2.357 1.00 92.25 216 ILE A CA 1
ATOM 1562 C C . ILE A 1 216 ? 2.857 8.788 -2.629 1.00 92.25 216 ILE A C 1
ATOM 1564 O O . ILE A 1 216 ? 2.938 9.827 -3.278 1.00 92.25 216 ILE A O 1
ATOM 1568 N N . THR A 1 217 ? 3.924 8.158 -2.146 1.00 91.31 217 THR A N 1
ATOM 1569 C CA . THR A 1 217 ? 5.306 8.560 -2.428 1.00 91.31 217 THR A CA 1
ATOM 1570 C C . THR A 1 217 ? 5.916 7.573 -3.413 1.00 91.31 217 THR A C 1
ATOM 1572 O O . THR A 1 217 ? 6.132 6.413 -3.071 1.00 91.31 217 THR A O 1
ATOM 1575 N N . ALA A 1 218 ? 6.205 8.027 -4.630 1.00 90.25 218 ALA A N 1
ATOM 1576 C CA . ALA A 1 218 ? 6.773 7.206 -5.696 1.00 90.25 218 ALA A CA 1
ATOM 1577 C C . ALA A 1 218 ? 7.793 8.034 -6.499 1.00 90.25 218 ALA A C 1
ATOM 1579 O O . ALA A 1 218 ? 7.423 8.651 -7.497 1.00 90.25 218 ALA A O 1
ATOM 1580 N N . PRO A 1 219 ? 9.075 8.087 -6.088 1.00 84.94 219 PRO A N 1
ATOM 1581 C CA . PRO A 1 219 ? 10.028 9.062 -6.629 1.00 84.94 219 PRO A CA 1
ATOM 1582 C C . PRO A 1 219 ? 10.243 8.985 -8.146 1.00 84.94 219 PRO A C 1
ATOM 1584 O O . PRO A 1 219 ? 10.524 9.999 -8.776 1.00 84.94 219 PRO A O 1
ATOM 1587 N N . LEU A 1 220 ? 10.101 7.797 -8.743 1.00 82.25 220 LEU A N 1
ATOM 1588 C CA . LEU A 1 220 ? 10.231 7.600 -10.192 1.00 82.25 220 LEU A CA 1
ATOM 1589 C C . LEU A 1 220 ? 8.915 7.729 -10.964 1.00 82.25 220 LEU A C 1
ATOM 1591 O O . LEU A 1 220 ? 8.938 7.728 -12.190 1.00 82.25 220 LEU A O 1
ATOM 1595 N N . ALA A 1 221 ? 7.782 7.845 -10.272 1.00 73.06 221 ALA A N 1
ATOM 1596 C CA . ALA A 1 221 ? 6.486 8.061 -10.903 1.00 73.06 221 ALA A CA 1
ATOM 1597 C C . ALA A 1 221 ? 6.143 9.557 -11.051 1.00 73.06 221 ALA A C 1
ATOM 1599 O O . ALA A 1 221 ? 5.101 9.880 -11.599 1.00 73.06 221 ALA A O 1
ATOM 1600 N N . GLY A 1 222 ? 6.962 10.503 -10.583 1.00 68.31 222 GLY A N 1
ATOM 1601 C CA . GLY A 1 222 ? 6.567 11.921 -10.603 1.00 68.31 222 GLY A CA 1
ATOM 1602 C C . GLY A 1 222 ? 5.273 12.190 -9.810 1.00 68.31 222 GLY A C 1
ATOM 1603 O O . GLY A 1 222 ? 4.939 11.438 -8.892 1.00 68.31 222 GLY A O 1
ATOM 1604 N N . ASP A 1 223 ? 4.547 13.264 -10.139 1.00 61.31 223 ASP A N 1
ATOM 1605 C CA . ASP A 1 223 ? 3.323 13.639 -9.417 1.00 61.31 223 ASP A CA 1
ATOM 1606 C C . ASP A 1 223 ? 2.178 12.648 -9.676 1.00 61.31 223 ASP A C 1
ATOM 1608 O O . ASP A 1 223 ? 1.638 12.548 -10.779 1.00 61.31 223 ASP A O 1
ATOM 1612 N N . ALA A 1 224 ? 1.760 11.944 -8.618 1.00 54.78 224 ALA A N 1
ATOM 1613 C CA . ALA A 1 224 ? 0.738 10.901 -8.692 1.00 54.78 224 ALA A CA 1
ATOM 1614 C C . ALA A 1 224 ? -0.656 11.403 -9.131 1.00 54.78 224 ALA A C 1
ATOM 1616 O O . ALA A 1 224 ? -1.504 10.615 -9.549 1.00 54.78 224 ALA A O 1
ATOM 1617 N N . SER A 1 225 ? -0.891 12.718 -9.068 1.00 51.25 225 SER A N 1
ATOM 1618 C CA . SER A 1 225 ? -2.112 13.382 -9.545 1.00 51.25 225 SER A CA 1
ATOM 1619 C C . SER A 1 225 ? -2.317 13.270 -11.061 1.00 51.25 225 SER A C 1
ATOM 1621 O O . SER A 1 225 ? -3.438 13.451 -11.534 1.00 51.25 225 SER A O 1
ATOM 1623 N N . LEU A 1 226 ? -1.272 12.917 -11.816 1.00 52.66 226 LEU A N 1
ATOM 1624 C CA . LEU A 1 226 ? -1.330 12.708 -13.265 1.00 52.66 226 LEU A CA 1
ATOM 1625 C C . LEU A 1 226 ? -1.897 11.333 -13.664 1.00 52.66 226 LEU A C 1
ATOM 1627 O O . LEU A 1 226 ? -2.147 11.093 -14.842 1.00 52.66 226 LEU A O 1
ATOM 1631 N N . TYR A 1 227 ? -2.138 10.433 -12.707 1.00 59.50 227 TYR A N 1
ATOM 1632 C CA . TYR A 1 227 ? -2.592 9.061 -12.964 1.00 59.50 227 TYR A CA 1
ATOM 1633 C C . TYR A 1 227 ? -4.107 8.878 -12.849 1.00 59.50 227 TYR A C 1
ATOM 1635 O O . TYR A 1 227 ? -4.591 7.904 -12.274 1.00 59.50 227 TYR A O 1
ATOM 1643 N N . THR A 1 228 ? -4.876 9.829 -13.372 1.00 53.56 228 THR A N 1
ATOM 1644 C CA . THR A 1 228 ? -6.344 9.824 -13.273 1.00 53.56 228 THR A CA 1
ATOM 1645 C C . THR A 1 228 ? -7.024 8.874 -14.266 1.00 53.56 228 THR A C 1
ATOM 1647 O O . THR A 1 228 ? -8.225 8.640 -14.158 1.00 53.56 228 THR A O 1
ATOM 1650 N N . GLU A 1 229 ? -6.274 8.288 -15.203 1.00 54.66 229 GLU A N 1
ATOM 1651 C CA . GLU A 1 229 ? -6.804 7.447 -16.281 1.00 54.66 229 GLU A CA 1
ATOM 1652 C C . GLU A 1 229 ? -6.302 5.998 -16.194 1.00 54.66 229 GLU A C 1
ATOM 1654 O O . GLU A 1 229 ? -5.623 5.502 -17.089 1.00 54.66 229 GLU A O 1
ATOM 1659 N N . CYS A 1 230 ? -6.647 5.266 -15.133 1.00 61.41 230 CYS A N 1
ATOM 1660 C CA . CYS A 1 230 ? -6.702 3.808 -15.269 1.00 61.41 230 CYS A CA 1
ATOM 1661 C C . CYS A 1 230 ? -8.107 3.453 -15.708 1.00 61.41 230 CYS A C 1
ATOM 1663 O O . CYS A 1 230 ? -9.072 3.684 -14.979 1.00 61.41 230 CYS A O 1
ATOM 1665 N N . THR A 1 231 ? -8.229 2.859 -16.888 1.00 51.47 231 THR A N 1
ATOM 1666 C CA . THR A 1 231 ? -9.453 2.142 -17.229 1.00 51.47 231 THR A CA 1
ATOM 1667 C C . THR A 1 231 ? -9.521 0.926 -16.303 1.00 51.47 231 THR A C 1
ATOM 1669 O O . THR A 1 231 ? -8.575 0.133 -16.311 1.00 51.47 231 THR A O 1
ATOM 1672 N N . PRO A 1 232 ? -10.563 0.764 -15.469 1.00 44.91 232 PRO A N 1
ATOM 1673 C CA . PRO A 1 232 ? -10.720 -0.457 -14.696 1.00 44.91 232 PRO A CA 1
ATOM 1674 C C . PRO A 1 232 ? -10.812 -1.622 -15.684 1.00 44.91 232 PRO A C 1
ATOM 1676 O O . PRO A 1 232 ? -11.704 -1.647 -16.531 1.00 44.91 232 PRO A O 1
ATOM 1679 N N . VAL A 1 233 ? -9.872 -2.561 -15.612 1.00 42.56 233 VAL A N 1
ATOM 1680 C CA . VAL A 1 233 ? -10.032 -3.860 -16.268 1.00 42.56 233 VAL A CA 1
ATOM 1681 C C . VAL A 1 233 ? -11.038 -4.644 -15.431 1.00 42.56 233 VAL A C 1
ATOM 1683 O O . VAL A 1 233 ? -10.702 -5.128 -14.352 1.00 42.56 233 VAL A O 1
ATOM 1686 N N . GLY A 1 234 ? -12.294 -4.633 -15.885 1.00 40.00 234 GLY A N 1
ATOM 1687 C CA . GLY A 1 234 ? -13.371 -5.482 -15.372 1.00 40.00 234 GLY A CA 1
ATOM 1688 C C . GLY A 1 234 ? -13.274 -6.911 -15.883 1.00 40.00 234 GLY A C 1
ATOM 1689 O O . GLY A 1 234 ? -12.662 -7.117 -16.957 1.00 40.00 234 GLY A O 1
#

Secondary structure (DSSP, 8-state):
--------SS--S--------------PPPP-------------TTHHHHHHHHHHHHHHHHHTT---GGGTTTHHHHHHHHHHHHHHHHHHHHHHHHHHTTS-GGGGGG-EEEEE-TT-TTS-EEEEEPGGG--EEEEE--STTS-EETTEES----HHHHHHHHHTT--TT-SSSSEEEEEPPPTT---HHHHHHHHHIIIIIH---TTPPPEEE-TTS--GGG---PPP--

Solvent-accessible surface area (backbone atoms only — not comparable to full-atom values): 14448 Å² total; per-residue (Å²): 138,84,92,84,89,88,88,86,84,89,83,82,91,84,88,85,88,84,84,86,82,83,81,83,80,80,82,80,86,74,83,85,83,90,81,91,74,93,70,87,71,78,84,66,92,69,63,71,64,58,57,54,52,53,54,52,54,54,56,54,57,59,66,73,63,64,72,77,59,81,67,61,66,55,52,66,59,32,43,72,73,47,31,43,44,46,19,45,41,52,44,36,27,55,52,49,49,65,68,30,77,82,60,60,82,75,56,64,85,43,35,40,41,35,41,24,43,81,93,20,93,49,47,35,32,34,37,35,54,40,77,93,63,72,19,32,46,32,32,37,51,48,19,69,89,46,69,59,63,95,82,39,55,78,46,71,70,46,76,67,14,50,52,43,31,41,75,71,59,27,41,74,80,52,89,68,60,48,23,46,30,83,40,78,56,55,91,84,64,63,36,54,68,59,22,46,50,47,50,48,41,39,30,54,26,66,65,51,49,69,84,52,58,73,46,74,51,31,80,54,38,59,70,64,84,76,40,79,79,58,78,82,86,125

Nearest PDB structures (foldseek):
  3sc7-assembly1_X  TM=4.098E-01  e=2.920E+00  Aspergillus ficuum
  4ic6-assembly1_A-2  TM=2.921E-01  e=4.700E+00  Arabidopsis thaliana

Sequence (234 aa):
MDRQTRTASAQTWRRRAGLSGTRLFRCSRRAADAGSATRVARAAPGFRRL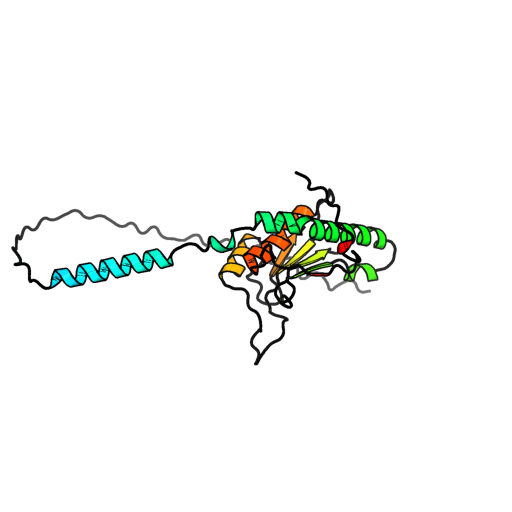AACVALALALLAALSAPSAALADGIDDFLARNTCPVAAGLSAIAQAGRLADGVGKQAVGNRFIVVAPPDGGQRYVQCLFLEDDAGLLCEASSGFHGPRHGGVPLFRVSAGGLTELARLGFDVGATEGNFPRMLALPGDGNFVPAAELILRALHLGYGATVQSALEITAPLAGDASLYTECTPVG

Mean predicted aligned error: 15.55 Å

pLDDT: mean 73.92, std 20.71, range [36.06, 98.38]

Foldseek 3Di:
DDDDDDDPDDPDPDDDPDDDDDDDDDDDDDDDDDDDDDDPDDDDPPPPVVVVVVVVVVVVVVVVPDPPCVLVPALVVLLVVFLQLLLLLLLLLVVLVVVCVVPDPPSQVQSKKWKAFPVGPQQIKMWHQDPPSQWIKIFGGQLQPPDDDVNHRPDGWDPQLLVQVVVLVFQSVDPDGTTIDIGRQDPVSRCSVVSSSRSSSSRRGVPAHSPGDMDMDRPSNPDSVVRPDDDPPD